Protein AF-A0A2S7RN23-F1 (afdb_monomer)

Organism: Enterococcus mundtii (NCBI:txid53346)

Solvent-accessible surface area (backbone atoms only — not comparable to full-atom values): 15499 Å² total; per-residue (Å²): 137,56,65,59,96,85,38,78,57,61,75,91,49,41,50,77,45,72,76,52,82,88,81,71,50,30,49,50,78,45,74,44,43,34,36,39,35,35,71,84,69,83,50,71,50,77,46,79,44,78,48,76,33,72,66,52,39,23,42,36,36,39,32,56,96,67,38,57,34,28,19,38,32,58,44,77,56,99,87,42,39,25,39,38,64,27,49,39,50,74,88,62,66,42,81,40,46,28,25,62,91,48,36,83,43,70,38,35,35,44,34,36,22,58,78,94,43,79,77,45,78,48,75,35,33,6,50,39,29,21,46,54,53,23,45,51,45,68,76,56,43,67,39,76,53,53,75,66,26,35,40,42,36,40,30,75,64,32,62,58,93,90,48,58,20,47,29,42,32,44,88,82,40,82,44,61,64,26,78,83,46,48,44,31,39,28,33,31,50,99,88,39,69,44,77,62,81,48,77,49,73,46,64,59,87,82,90,78,58,78,65,53,84,62,84,92,64,63,68,46,73,31,51,77,47,40,23,50,74,84,40,72,44,60,74,91,51,47,49,64,42,61,73,63,80,86,77,29,87,58,86,75,93,77,79,64,47,29,38,42,32,36,74,88,68,83,46,76,47,81,47,103

Radius of gyration: 26.28 Å; Cα contacts (8 Å, |Δi|>4): 571; chains: 1; bounding box: 60×36×85 Å

Secondary structure (DSSP, 8-state):
--EETTEEPPGGGEEEEESS----SB-EEEEEEEEEEETTSS-EEEEEEEEEE---EEEEEE-GGG-EEEEEEEEEETTEEEEEEE-BSTT--TTSBS-GGGTTSEEEEEEEEETTEEEEEEEEETTSBHHHHHHTGGGGS-EEE-TT-EEEEEESS-S-SSS-SEEEEETTEEEE--TTTTEEEEEEETTEEEEP--EEEEE------TT---TT--GGGGEEEEEETTEEPPGGGEEEEE-S----SS-S-----EEEEETTSS-EEEE-

Mean predicted aligned error: 7.18 Å

pLDDT: mean 91.37, std 6.19, range [63.62, 98.69]

Structure (mmCIF, N/CA/C/O backbone):
data_AF-A0A2S7RN23-F1
#
_entry.id   AF-A0A2S7RN23-F1
#
loop_
_atom_site.group_PDB
_atom_site.id
_atom_site.type_symbol
_atom_site.label_atom_id
_atom_site.label_alt_id
_atom_site.label_comp_id
_atom_site.label_asym_id
_atom_site.label_entity_id
_atom_site.label_seq_id
_atom_site.pdbx_PDB_ins_code
_atom_site.Cartn_x
_atom_site.Cartn_y
_atom_site.Cartn_z
_atom_site.occupancy
_atom_site.B_iso_or_equiv
_atom_site.auth_seq_id
_atom_site.auth_comp_id
_atom_site.auth_asym_id
_atom_site.auth_atom_id
_atom_site.pdbx_PDB_model_num
ATOM 1 N N . ASN A 1 1 ? -0.650 -7.135 -36.911 1.00 63.62 1 ASN A N 1
ATOM 2 C CA . ASN A 1 1 ? -0.516 -7.703 -38.274 1.00 63.62 1 ASN A CA 1
ATOM 3 C C . ASN A 1 1 ? 0.561 -6.937 -39.015 1.00 63.62 1 ASN A C 1
ATOM 5 O O . ASN A 1 1 ? 0.393 -5.738 -39.176 1.00 63.62 1 ASN A O 1
ATOM 9 N N . VAL A 1 2 ? 1.641 -7.602 -39.431 1.00 70.44 2 VAL A N 1
ATOM 10 C CA . VAL A 1 2 ? 2.719 -6.983 -40.221 1.00 70.44 2 VAL A CA 1
ATOM 11 C C . VAL A 1 2 ? 2.366 -7.070 -41.703 1.00 70.44 2 VAL A C 1
ATOM 13 O O . VAL A 1 2 ? 1.912 -8.117 -42.176 1.00 70.44 2 VAL A O 1
ATOM 16 N N . THR A 1 3 ? 2.548 -5.972 -42.434 1.00 76.12 3 THR A N 1
ATOM 17 C CA . THR A 1 3 ? 2.350 -5.923 -43.885 1.00 76.12 3 THR A CA 1
ATOM 18 C C . THR A 1 3 ? 3.601 -5.402 -44.585 1.00 76.12 3 THR A C 1
ATOM 20 O O . THR A 1 3 ? 4.222 -4.445 -44.135 1.00 76.12 3 THR A O 1
ATOM 23 N N . ILE A 1 4 ? 3.960 -6.020 -45.712 1.00 70.75 4 ILE A N 1
ATOM 24 C CA . ILE A 1 4 ? 5.003 -5.538 -46.627 1.00 70.75 4 ILE A CA 1
ATOM 25 C C . ILE A 1 4 ? 4.352 -5.353 -47.994 1.00 70.75 4 ILE A C 1
ATOM 27 O O . ILE A 1 4 ? 3.728 -6.275 -48.521 1.00 70.75 4 ILE A O 1
ATOM 31 N N . ASN A 1 5 ? 4.451 -4.145 -48.558 1.00 73.81 5 ASN A N 1
ATOM 32 C CA . ASN A 1 5 ? 3.820 -3.778 -49.833 1.00 73.81 5 ASN A CA 1
ATOM 33 C C . ASN A 1 5 ? 2.317 -4.131 -49.891 1.00 73.81 5 ASN A C 1
ATOM 35 O O . ASN A 1 5 ? 1.815 -4.630 -50.897 1.00 73.81 5 ASN A O 1
ATOM 39 N N . GLY A 1 6 ? 1.602 -3.933 -48.778 1.00 75.88 6 GLY A N 1
ATOM 40 C CA . GLY A 1 6 ? 0.168 -4.222 -48.663 1.00 75.88 6 GLY A CA 1
ATOM 41 C C . GLY A 1 6 ? -0.195 -5.706 -48.516 1.00 75.88 6 GLY A C 1
ATOM 42 O O . GLY A 1 6 ? -1.373 -6.022 -48.362 1.00 75.88 6 GLY A O 1
ATOM 43 N N . ARG A 1 7 ? 0.779 -6.627 -48.517 1.00 79.00 7 ARG A N 1
ATOM 44 C CA . ARG A 1 7 ? 0.548 -8.053 -48.246 1.00 79.00 7 ARG A CA 1
ATOM 45 C C . ARG A 1 7 ? 0.835 -8.370 -46.790 1.00 79.00 7 ARG A C 1
ATOM 47 O O . ARG A 1 7 ? 1.878 -7.986 -46.270 1.00 79.00 7 ARG A O 1
ATOM 54 N N . ARG A 1 8 ? -0.086 -9.085 -46.142 1.00 83.25 8 ARG A N 1
ATOM 55 C CA . ARG A 1 8 ? 0.129 -9.625 -44.797 1.00 83.25 8 ARG A CA 1
ATOM 56 C C . ARG A 1 8 ? 1.245 -10.664 -44.853 1.00 83.25 8 ARG A C 1
ATOM 58 O O . ARG A 1 8 ? 1.205 -11.552 -45.700 1.00 83.25 8 ARG A O 1
ATOM 65 N N . ILE A 1 9 ? 2.208 -10.522 -43.957 1.00 83.25 9 ILE A N 1
ATOM 66 C CA . ILE A 1 9 ? 3.323 -11.450 -43.786 1.00 83.25 9 ILE A CA 1
ATOM 67 C C . ILE A 1 9 ? 3.005 -12.357 -42.596 1.00 83.25 9 ILE A C 1
ATOM 69 O O . ILE A 1 9 ? 2.420 -11.901 -41.606 1.00 83.25 9 ILE A O 1
ATOM 73 N N . ASP A 1 10 ? 3.341 -13.639 -42.714 1.00 86.25 10 ASP A N 1
ATOM 74 C CA . ASP A 1 10 ? 3.158 -14.608 -41.636 1.00 86.25 10 ASP A CA 1
ATOM 75 C C . ASP A 1 10 ? 4.211 -14.401 -40.534 1.00 86.25 10 ASP A C 1
ATOM 77 O O . ASP A 1 10 ? 5.358 -14.056 -40.821 1.00 86.25 10 ASP A O 1
ATOM 81 N N . SER A 1 11 ? 3.841 -14.614 -39.268 1.00 85.81 11 SER A N 1
ATOM 82 C CA . SER A 1 11 ? 4.756 -14.436 -38.130 1.00 85.81 11 SER A CA 1
ATOM 83 C C . SER A 1 11 ? 5.965 -15.373 -38.158 1.00 85.81 11 SER A C 1
ATOM 85 O O . SER A 1 11 ? 6.963 -15.077 -37.517 1.00 85.81 11 SER A O 1
ATOM 87 N N . SER A 1 12 ? 5.917 -16.474 -38.914 1.00 89.19 12 SER A N 1
ATOM 88 C CA . SER A 1 12 ? 7.069 -17.359 -39.144 1.00 89.19 12 SER A CA 1
ATOM 89 C C . SER A 1 12 ? 8.123 -16.787 -40.102 1.00 89.19 12 SER A C 1
ATOM 91 O O . SER A 1 12 ? 9.188 -17.383 -40.260 1.00 89.19 12 SER A O 1
ATOM 93 N N . GLN A 1 13 ? 7.849 -15.656 -40.761 1.00 87.19 13 GLN A N 1
ATOM 94 C CA . GLN A 1 13 ? 8.729 -15.060 -41.775 1.00 87.19 13 GLN A CA 1
ATOM 95 C C . GLN A 1 13 ? 9.557 -13.881 -41.252 1.00 87.19 13 GLN A C 1
ATOM 97 O O . GLN A 1 13 ? 10.394 -13.358 -41.988 1.00 87.19 13 GLN A O 1
ATOM 102 N N . TYR A 1 14 ? 9.341 -13.463 -40.006 1.00 89.50 14 TYR A N 1
ATOM 103 C CA . TYR A 1 14 ? 10.090 -12.387 -39.370 1.00 89.50 14 TYR A CA 1
ATOM 104 C C . TYR A 1 14 ? 10.333 -12.675 -37.888 1.00 89.50 14 TYR A C 1
ATOM 106 O O . TYR A 1 14 ? 9.604 -13.442 -37.260 1.00 89.50 14 TYR A O 1
ATOM 114 N N . THR A 1 15 ? 11.327 -12.009 -37.317 1.00 90.75 15 THR A N 1
ATOM 115 C CA . THR A 1 15 ? 11.523 -11.873 -35.875 1.00 90.75 15 THR A CA 1
ATOM 116 C C . THR A 1 15 ? 11.261 -10.435 -35.448 1.00 90.75 15 THR A C 1
ATOM 118 O O . THR A 1 15 ? 11.377 -9.495 -36.238 1.00 90.75 15 THR A O 1
ATOM 121 N N . VAL A 1 16 ? 10.871 -10.265 -34.188 1.00 88.94 16 VAL A N 1
ATOM 122 C CA . VAL A 1 16 ? 10.780 -8.959 -33.537 1.00 88.94 16 VAL A CA 1
ATOM 123 C C . VAL A 1 16 ? 11.673 -9.015 -32.314 1.00 88.94 16 VAL A C 1
ATOM 125 O O . VAL A 1 16 ? 11.518 -9.907 -31.483 1.00 88.94 16 VAL A O 1
ATOM 128 N N . GLU A 1 17 ? 12.600 -8.077 -32.220 1.00 88.56 17 GLU A N 1
ATOM 129 C CA . GLU A 1 17 ? 13.454 -7.891 -31.056 1.00 88.56 17 GLU A CA 1
ATOM 130 C C . GLU A 1 17 ? 13.185 -6.521 -30.440 1.00 88.56 17 GLU A C 1
ATOM 132 O O . GLU A 1 17 ? 12.948 -5.535 -31.148 1.00 88.56 17 GLU A O 1
ATOM 137 N N . SER A 1 18 ? 13.201 -6.456 -29.111 1.00 84.31 18 SER A N 1
ATOM 138 C CA . SER A 1 18 ? 13.183 -5.170 -28.424 1.00 84.31 18 SER A CA 1
ATOM 139 C C . SER A 1 18 ? 14.574 -4.555 -28.495 1.00 84.31 18 SER A C 1
ATOM 141 O O . SER A 1 18 ? 15.562 -5.229 -28.217 1.00 84.31 18 SER A O 1
ATOM 143 N N . LEU A 1 19 ? 14.661 -3.281 -28.872 1.00 83.88 19 LEU A N 1
ATOM 144 C CA . LEU A 1 19 ? 15.931 -2.546 -28.887 1.00 83.88 19 LEU A CA 1
ATOM 145 C C . LEU A 1 19 ? 16.240 -1.897 -27.536 1.00 83.88 19 LEU A C 1
ATOM 147 O O . LEU A 1 19 ? 17.385 -1.527 -27.284 1.00 83.88 19 LEU A O 1
ATOM 151 N N . ILE A 1 20 ? 15.218 -1.737 -26.695 1.00 77.94 20 ILE A N 1
ATOM 152 C CA . ILE A 1 20 ? 15.310 -1.254 -25.317 1.00 77.94 20 ILE A CA 1
ATOM 153 C C . ILE A 1 20 ? 14.413 -2.111 -24.426 1.00 77.94 20 ILE A C 1
ATOM 155 O O . ILE A 1 20 ? 13.363 -2.573 -24.876 1.00 77.94 20 ILE A O 1
ATOM 159 N N . ASP A 1 21 ? 14.806 -2.323 -23.176 1.00 76.38 21 ASP A N 1
ATOM 160 C CA . ASP A 1 21 ? 13.973 -3.052 -22.221 1.00 76.38 21 ASP A CA 1
ATOM 161 C C . ASP A 1 21 ? 12.713 -2.256 -21.857 1.00 76.38 21 ASP A C 1
ATOM 163 O O . ASP A 1 21 ? 12.662 -1.025 -21.961 1.00 76.38 21 ASP A O 1
ATOM 167 N N . PHE A 1 22 ? 11.676 -2.976 -21.430 1.00 82.38 22 PHE A N 1
ATOM 168 C CA . PHE A 1 22 ? 10.460 -2.370 -20.902 1.00 82.38 22 PHE A CA 1
ATOM 169 C C . PHE A 1 22 ? 10.763 -1.723 -19.550 1.00 82.38 22 PHE A C 1
ATOM 171 O O . PHE A 1 22 ? 11.174 -2.403 -18.612 1.00 82.38 22 PHE A O 1
ATOM 178 N N . ASP A 1 23 ? 10.516 -0.419 -19.432 1.00 88.19 23 ASP A N 1
ATOM 179 C CA . ASP A 1 23 ? 10.569 0.280 -18.152 1.00 88.19 23 ASP A CA 1
ATOM 180 C C . ASP A 1 23 ? 9.176 0.299 -17.516 1.00 88.19 23 ASP A C 1
ATOM 182 O O . ASP A 1 23 ? 8.285 1.073 -17.889 1.00 88.19 23 ASP A O 1
ATOM 186 N N . THR A 1 24 ? 9.004 -0.572 -16.529 1.00 91.88 24 THR A N 1
ATOM 187 C CA . THR A 1 24 ? 7.793 -0.691 -15.712 1.00 91.88 24 THR A CA 1
ATOM 188 C C . THR A 1 24 ? 7.974 -0.109 -14.309 1.00 91.88 24 THR A C 1
ATOM 190 O O . THR A 1 24 ? 7.124 -0.302 -13.444 1.00 91.88 24 THR A O 1
ATOM 193 N N . SER A 1 25 ? 9.054 0.647 -14.066 1.00 93.50 25 SER A N 1
ATOM 194 C CA . SER A 1 25 ? 9.373 1.202 -12.741 1.00 93.50 25 SER A CA 1
ATOM 195 C C . SER A 1 25 ? 8.414 2.300 -12.276 1.00 93.50 25 SER A C 1
ATOM 197 O O . SER A 1 25 ? 8.376 2.629 -11.089 1.00 93.50 25 SER A O 1
ATOM 199 N N . THR A 1 26 ? 7.659 2.892 -13.203 1.00 95.62 26 THR A N 1
ATOM 200 C CA . THR A 1 26 ? 6.692 3.959 -12.939 1.00 95.62 26 THR A CA 1
ATOM 201 C C . THR A 1 26 ? 5.435 3.776 -13.787 1.00 95.62 26 THR A C 1
ATOM 203 O O . THR A 1 26 ? 5.501 3.243 -14.891 1.00 95.62 26 THR A O 1
ATOM 206 N N . ILE A 1 27 ? 4.279 4.233 -13.313 1.00 94.38 27 ILE A N 1
ATOM 207 C CA . ILE A 1 27 ? 3.043 4.245 -14.103 1.00 94.38 27 ILE A CA 1
ATOM 208 C C . ILE A 1 27 ? 3.104 5.265 -15.247 1.00 94.38 27 ILE A C 1
ATOM 210 O O . ILE A 1 27 ? 3.978 6.137 -15.270 1.00 94.38 27 ILE A O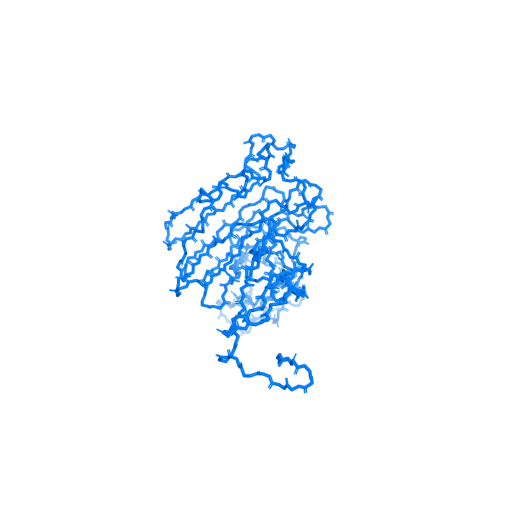 1
ATOM 214 N N . GLY A 1 28 ? 2.180 5.155 -16.198 1.00 93.12 28 GLY A N 1
ATOM 215 C CA . GLY A 1 28 ? 2.023 6.058 -17.333 1.00 93.12 28 GLY A CA 1
ATOM 216 C C . GLY A 1 28 ? 2.364 5.430 -18.682 1.00 93.12 28 GLY A C 1
ATOM 217 O O . GLY A 1 28 ? 2.766 4.271 -18.78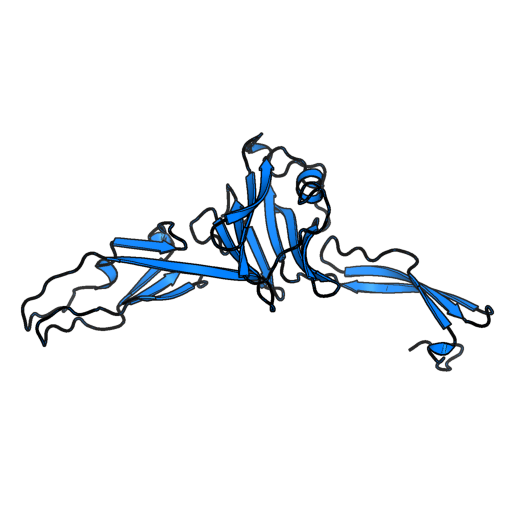8 1.00 93.12 28 GLY A O 1
ATOM 218 N N . THR A 1 29 ? 2.172 6.229 -19.723 1.00 93.25 29 THR A N 1
ATOM 219 C CA . THR A 1 29 ? 2.351 5.835 -21.120 1.00 93.25 29 THR A CA 1
ATOM 220 C C . THR A 1 29 ? 3.786 6.079 -21.584 1.00 93.25 29 THR A C 1
ATOM 222 O O . THR A 1 29 ? 4.340 7.158 -21.361 1.00 93.25 29 THR A O 1
ATOM 225 N N . ARG A 1 30 ? 4.393 5.090 -22.247 1.00 90.75 30 ARG A N 1
ATOM 226 C CA . ARG A 1 30 ? 5.765 5.137 -22.776 1.00 90.75 30 ARG A CA 1
ATOM 227 C C . ARG A 1 30 ? 5.834 4.542 -24.174 1.00 90.75 30 ARG A C 1
ATOM 229 O O . ARG A 1 30 ? 5.009 3.719 -24.545 1.00 90.75 30 ARG A O 1
ATOM 236 N N . ASN A 1 31 ? 6.878 4.899 -24.915 1.00 88.88 31 ASN A N 1
ATOM 237 C CA . ASN A 1 31 ? 7.204 4.260 -26.186 1.00 88.88 31 ASN A CA 1
ATOM 238 C C . ASN A 1 31 ? 8.330 3.243 -25.988 1.00 88.88 31 ASN A C 1
ATOM 240 O O . ASN A 1 31 ? 9.326 3.534 -25.325 1.00 88.88 31 ASN A O 1
ATOM 244 N N . MET A 1 32 ? 8.190 2.065 -26.589 1.00 87.38 32 MET A N 1
ATOM 245 C CA . MET A 1 32 ? 9.272 1.101 -26.774 1.00 87.38 32 MET A CA 1
ATOM 246 C C . MET A 1 32 ? 9.736 1.133 -28.226 1.00 87.38 32 MET A C 1
ATOM 248 O O . MET A 1 32 ? 8.926 1.350 -29.130 1.00 87.38 32 MET A O 1
ATOM 252 N N . ARG A 1 33 ? 11.018 0.859 -28.462 1.00 89.69 33 ARG A N 1
ATOM 253 C CA . ARG A 1 33 ? 11.546 0.699 -29.816 1.00 89.69 33 ARG A CA 1
ATOM 254 C C . ARG A 1 33 ? 11.754 -0.776 -30.120 1.00 89.69 33 ARG A C 1
ATOM 256 O O . ARG A 1 33 ? 12.500 -1.457 -29.422 1.00 89.69 33 ARG A O 1
ATOM 263 N N . LEU A 1 34 ? 11.108 -1.244 -31.178 1.00 89.62 34 LEU A N 1
ATOM 264 C CA . LEU A 1 34 ? 11.202 -2.612 -31.671 1.00 89.62 34 LEU A CA 1
ATOM 265 C C . LEU A 1 34 ? 11.926 -2.617 -33.010 1.00 89.62 34 LEU A C 1
ATOM 267 O O . LEU A 1 34 ? 11.715 -1.722 -33.831 1.00 89.62 34 LEU A O 1
ATOM 271 N N . ARG A 1 35 ? 12.722 -3.653 -33.261 1.00 90.88 35 ARG A N 1
ATOM 272 C CA . ARG A 1 35 ? 13.230 -3.960 -34.594 1.00 90.88 35 ARG A CA 1
ATOM 273 C C . ARG A 1 35 ? 12.565 -5.221 -35.107 1.00 90.88 35 ARG A C 1
ATOM 275 O O . ARG A 1 35 ? 12.595 -6.270 -34.473 1.00 90.88 35 ARG A O 1
ATOM 282 N N . LEU A 1 36 ? 11.966 -5.101 -36.280 1.00 90.25 36 LEU A N 1
ATOM 283 C CA . LEU A 1 36 ? 11.478 -6.223 -37.055 1.00 90.25 36 LEU A CA 1
ATOM 284 C C . LEU A 1 36 ? 12.552 -6.612 -38.064 1.00 90.25 36 LEU A C 1
ATOM 286 O O . LEU A 1 36 ? 13.006 -5.757 -38.822 1.00 90.25 36 LEU A O 1
ATOM 290 N N . ASN A 1 37 ? 12.922 -7.887 -38.098 1.00 90.38 37 ASN A N 1
ATOM 291 C CA . ASN A 1 37 ? 13.872 -8.436 -39.059 1.00 90.38 37 ASN A CA 1
ATOM 292 C C . ASN A 1 37 ? 13.186 -9.548 -39.852 1.00 90.38 37 ASN A C 1
ATOM 294 O O . ASN A 1 37 ? 12.611 -10.461 -39.267 1.00 90.38 37 ASN A O 1
ATOM 298 N N . MET A 1 38 ? 13.238 -9.497 -41.180 1.00 90.00 38 MET A N 1
ATOM 299 C CA . MET A 1 38 ? 12.788 -10.622 -41.997 1.00 90.00 38 MET A CA 1
ATOM 300 C C . MET A 1 38 ? 13.770 -11.787 -41.865 1.00 90.00 38 MET A C 1
ATOM 302 O O . MET A 1 38 ? 14.985 -11.591 -41.877 1.00 90.00 38 MET A O 1
ATOM 306 N N . ASN A 1 39 ? 13.249 -13.011 -41.785 1.00 90.25 39 ASN A N 1
ATOM 307 C CA . ASN A 1 39 ? 14.064 -14.215 -41.590 1.00 90.25 39 ASN A CA 1
ATOM 308 C C . ASN A 1 39 ? 14.963 -14.528 -42.796 1.00 90.25 39 ASN A C 1
ATOM 310 O O . ASN A 1 39 ? 15.962 -15.227 -42.657 1.00 90.25 39 ASN A O 1
ATOM 314 N N . ASP A 1 40 ? 14.619 -14.003 -43.973 1.00 89.44 40 ASP A N 1
ATOM 315 C CA . ASP A 1 40 ? 15.444 -14.068 -45.183 1.00 89.44 40 ASP A CA 1
ATOM 316 C C . ASP A 1 40 ? 16.601 -13.046 -45.194 1.00 89.44 40 ASP A C 1
ATOM 318 O O . ASP A 1 40 ? 17.439 -13.080 -46.095 1.00 89.44 40 ASP A O 1
ATOM 322 N N . GLY A 1 41 ? 16.663 -12.149 -44.202 1.00 86.00 41 GLY A N 1
ATOM 323 C CA . GLY A 1 41 ? 17.685 -11.112 -44.064 1.00 86.00 41 GLY A CA 1
ATOM 324 C C . GLY A 1 41 ? 17.556 -9.942 -45.044 1.00 86.00 41 GLY A C 1
ATOM 325 O O . GLY A 1 41 ? 18.436 -9.085 -45.077 1.00 86.00 41 GLY A O 1
ATOM 326 N N . LEU A 1 42 ? 16.490 -9.879 -45.850 1.00 85.56 42 LEU A N 1
ATOM 327 C CA . LEU A 1 42 ? 16.363 -8.897 -46.933 1.00 85.56 42 LEU A CA 1
ATOM 328 C C . LEU A 1 42 ? 15.828 -7.538 -46.475 1.00 85.56 42 LEU A C 1
ATOM 330 O O . LEU A 1 42 ? 15.990 -6.546 -47.187 1.00 85.56 42 LEU A O 1
ATOM 334 N N . ALA A 1 43 ? 15.176 -7.480 -45.315 1.00 84.38 43 ALA A N 1
ATOM 335 C CA . ALA A 1 43 ? 14.604 -6.250 -44.791 1.00 84.38 43 ALA A CA 1
ATOM 336 C C . ALA A 1 43 ? 14.607 -6.225 -43.262 1.00 84.38 43 ALA A C 1
ATOM 338 O O . ALA A 1 43 ? 14.312 -7.226 -42.605 1.00 84.38 43 ALA A O 1
ATOM 339 N N . SER A 1 44 ? 14.864 -5.041 -42.716 1.00 87.88 44 SER A N 1
ATOM 340 C CA . SER A 1 44 ? 14.627 -4.715 -41.318 1.00 87.88 44 SER A CA 1
ATOM 341 C C . SER A 1 44 ? 13.932 -3.364 -41.209 1.00 87.88 44 SER A C 1
ATOM 343 O O . SER A 1 44 ? 14.064 -2.507 -42.087 1.00 87.88 44 SER A O 1
ATOM 345 N N . ASN A 1 45 ? 13.147 -3.184 -40.152 1.00 88.00 45 ASN A N 1
ATOM 346 C CA . ASN A 1 45 ? 12.507 -1.911 -39.860 1.00 88.00 45 ASN A CA 1
ATOM 347 C C . ASN A 1 45 ? 12.443 -1.677 -38.353 1.00 88.00 45 ASN A C 1
ATOM 349 O O . ASN A 1 45 ? 12.139 -2.597 -37.595 1.00 88.00 45 ASN A O 1
ATOM 353 N N . GLU A 1 46 ? 12.689 -0.441 -37.933 1.00 90.75 46 GLU A N 1
ATOM 354 C CA . GLU A 1 46 ? 12.500 -0.015 -36.551 1.00 90.75 46 GLU A CA 1
ATOM 355 C C . GLU A 1 46 ? 11.155 0.690 -36.417 1.00 90.75 46 GLU A C 1
ATOM 357 O O . GLU A 1 46 ? 10.755 1.477 -37.275 1.00 90.75 46 GLU A O 1
ATOM 362 N N . MET A 1 47 ? 10.441 0.397 -35.340 1.00 87.62 47 MET A N 1
ATOM 363 C CA . MET A 1 47 ? 9.161 1.023 -35.043 1.00 87.62 47 MET A CA 1
ATOM 364 C C . MET A 1 47 ? 9.075 1.373 -33.566 1.00 87.62 47 MET A C 1
ATOM 366 O O . MET A 1 47 ? 9.615 0.663 -32.718 1.00 87.62 47 MET A O 1
ATOM 370 N N . GLU A 1 48 ? 8.378 2.465 -33.273 1.00 88.69 48 GLU A N 1
ATOM 371 C CA . GLU A 1 48 ? 8.023 2.832 -31.908 1.00 88.69 48 GLU A CA 1
ATOM 372 C C . GLU A 1 48 ? 6.586 2.401 -31.629 1.00 88.69 48 GLU A C 1
ATOM 374 O O . GLU A 1 48 ? 5.677 2.667 -32.418 1.00 88.69 48 GLU A O 1
ATOM 379 N N . VAL A 1 49 ? 6.403 1.686 -30.522 1.00 88.38 49 VAL A N 1
ATOM 380 C CA . VAL A 1 49 ? 5.105 1.192 -30.065 1.00 88.38 49 VAL A CA 1
ATOM 381 C C . VAL A 1 49 ? 4.845 1.739 -28.674 1.00 88.38 49 VAL A C 1
ATOM 383 O O . VAL A 1 49 ? 5.698 1.651 -27.795 1.00 88.38 49 VAL A O 1
ATOM 386 N N . GLU A 1 50 ? 3.660 2.297 -28.481 1.00 91.56 50 GLU A N 1
ATOM 387 C CA . GLU A 1 50 ? 3.224 2.806 -27.189 1.00 91.56 50 GLU A CA 1
ATOM 388 C C . GLU A 1 50 ? 2.759 1.658 -26.276 1.00 91.56 50 GLU A C 1
ATOM 390 O O . GLU A 1 50 ? 2.070 0.736 -26.720 1.00 91.56 50 GLU A O 1
ATOM 395 N N . TYR A 1 51 ? 3.119 1.717 -24.996 1.00 91.56 51 TYR A N 1
ATOM 396 C CA . TYR A 1 51 ? 2.609 0.846 -23.942 1.00 91.56 51 TYR A CA 1
ATOM 397 C C . TYR A 1 51 ? 2.281 1.652 -22.683 1.00 91.56 51 TYR A C 1
ATOM 399 O O . TYR A 1 51 ? 2.939 2.644 -22.368 1.00 91.56 51 TYR A O 1
ATOM 407 N N . GLY A 1 52 ? 1.247 1.220 -21.963 1.00 92.44 52 GLY A N 1
ATOM 408 C CA . GLY A 1 52 ? 0.847 1.795 -20.681 1.00 92.44 52 GLY A CA 1
ATOM 409 C C . GLY A 1 52 ? 1.311 0.928 -19.517 1.00 92.44 52 GLY A C 1
ATOM 410 O O . GLY A 1 52 ? 1.225 -0.298 -19.583 1.00 92.44 52 GLY A O 1
ATOM 411 N N . VAL A 1 53 ? 1.778 1.571 -18.451 1.00 93.75 53 VAL A N 1
ATOM 412 C CA . VAL A 1 53 ? 2.046 0.935 -17.159 1.00 93.75 53 VAL A CA 1
ATOM 413 C C . VAL A 1 53 ? 1.024 1.459 -16.161 1.00 93.75 53 VAL A C 1
ATOM 415 O O . VAL A 1 53 ? 0.958 2.658 -15.903 1.00 93.75 53 VAL A O 1
ATOM 418 N N . ASN A 1 54 ? 0.230 0.549 -15.618 1.00 92.56 54 ASN A N 1
ATOM 419 C CA . ASN A 1 54 ? -0.875 0.836 -14.711 1.00 92.56 54 ASN A CA 1
ATOM 420 C C . ASN A 1 54 ? -0.553 0.322 -13.309 1.00 92.56 54 ASN A C 1
ATOM 422 O O . ASN A 1 54 ? 0.390 -0.457 -13.131 1.00 92.56 54 ASN A O 1
ATOM 426 N N . TRP A 1 55 ? -1.334 0.739 -12.315 1.00 93.62 55 TRP A N 1
ATOM 427 C CA . TRP A 1 55 ? -1.211 0.141 -10.989 1.00 93.62 55 TRP A CA 1
ATOM 428 C C . TRP A 1 55 ? -1.718 -1.302 -11.021 1.00 93.62 55 TRP A C 1
ATOM 430 O O . TRP A 1 55 ? -2.759 -1.597 -11.604 1.00 93.62 55 TRP A O 1
ATOM 440 N N . GLY A 1 56 ? -0.950 -2.204 -10.411 1.00 91.88 56 GLY A N 1
ATOM 441 C CA . GLY A 1 56 ? -1.342 -3.596 -10.209 1.00 91.88 56 GLY A CA 1
ATOM 442 C C . GLY A 1 56 ? -1.893 -3.795 -8.801 1.00 91.88 56 GLY A C 1
ATOM 443 O O . GLY A 1 56 ? -2.710 -3.014 -8.334 1.00 91.88 56 GLY A O 1
ATOM 444 N N . GLN A 1 57 ? -1.413 -4.834 -8.121 1.00 95.38 57 GLN A N 1
ATOM 445 C CA . GLN A 1 57 ? -1.630 -5.067 -6.693 1.00 95.38 57 GLN A CA 1
ATOM 446 C C . GLN A 1 57 ? -0.503 -4.384 -5.913 1.00 95.38 57 GLN A C 1
ATOM 448 O O . GLN A 1 57 ? 0.512 -5.014 -5.614 1.00 95.38 57 GLN A O 1
ATOM 453 N N . THR A 1 58 ? -0.622 -3.079 -5.665 1.00 97.44 58 THR A N 1
ATOM 454 C CA . THR A 1 58 ? 0.517 -2.259 -5.225 1.00 97.44 58 THR A CA 1
ATOM 455 C C . THR A 1 58 ? 0.167 -1.429 -4.004 1.00 97.44 58 THR A C 1
ATOM 457 O O . THR A 1 58 ? -0.742 -0.610 -4.070 1.00 97.44 58 THR A O 1
ATOM 460 N N . PHE A 1 59 ? 0.933 -1.541 -2.916 1.00 97.50 59 PHE A N 1
ATOM 461 C CA . PHE A 1 59 ? 0.877 -0.525 -1.862 1.00 97.50 59 PHE A CA 1
ATOM 462 C C . PHE A 1 59 ? 1.953 0.545 -2.087 1.00 97.50 59 PHE A C 1
ATOM 464 O O . PHE A 1 59 ? 3.090 0.256 -2.462 1.00 97.50 59 PHE A O 1
ATOM 471 N N . VAL A 1 60 ? 1.575 1.805 -1.902 1.00 97.06 60 VAL A N 1
ATOM 472 C CA . VAL A 1 60 ? 2.369 2.996 -2.196 1.00 97.06 60 VAL A CA 1
ATOM 473 C C . VAL A 1 60 ? 2.592 3.783 -0.917 1.00 97.06 60 VAL A C 1
ATOM 475 O O . VAL A 1 60 ? 1.650 4.107 -0.194 1.00 97.06 60 VAL A O 1
ATOM 478 N N . LEU A 1 61 ? 3.851 4.143 -0.686 1.00 97.75 61 LEU A N 1
ATOM 479 C CA . LEU A 1 61 ? 4.276 4.990 0.417 1.00 97.75 61 LEU A CA 1
ATOM 480 C C . LEU A 1 61 ? 4.630 6.383 -0.095 1.00 97.75 61 LEU A C 1
ATOM 482 O O . LEU A 1 61 ? 5.319 6.537 -1.112 1.00 97.75 61 LEU A O 1
ATOM 486 N N . ARG A 1 62 ? 4.158 7.413 0.612 1.00 96.62 62 ARG A N 1
ATOM 487 C CA . ARG A 1 62 ? 4.405 8.819 0.272 1.00 96.62 62 ARG A CA 1
ATOM 488 C C . ARG A 1 62 ? 5.236 9.517 1.337 1.00 96.62 62 ARG A C 1
ATOM 490 O O . ARG A 1 62 ? 5.007 9.361 2.524 1.00 96.62 62 ARG A O 1
ATOM 497 N N . GLY A 1 63 ? 6.177 10.336 0.894 1.00 95.62 63 GLY A N 1
ATOM 498 C CA . GLY A 1 63 ? 7.073 11.098 1.749 1.00 95.62 63 GLY A CA 1
ATOM 499 C C . GLY A 1 63 ? 6.705 12.570 1.851 1.00 95.62 63 GLY A C 1
ATOM 500 O O . GLY A 1 63 ? 5.539 12.975 1.786 1.00 95.62 63 GLY A O 1
ATOM 501 N N . LEU A 1 64 ? 7.740 13.392 2.001 1.00 93.69 64 LEU A N 1
ATOM 502 C CA . LEU A 1 64 ? 7.620 14.841 2.020 1.00 93.69 64 LEU A CA 1
ATOM 503 C C . LEU A 1 64 ? 6.942 15.357 0.743 1.00 93.69 64 LEU A C 1
ATOM 505 O O . LEU A 1 64 ? 7.239 14.903 -0.362 1.00 93.69 64 LEU A O 1
ATOM 509 N N . ASN A 1 65 ? 6.047 16.335 0.905 1.00 91.06 65 ASN A N 1
ATOM 510 C CA . ASN A 1 65 ? 5.235 16.905 -0.177 1.00 91.06 65 ASN A CA 1
ATOM 511 C C . ASN A 1 65 ? 4.424 15.853 -0.950 1.00 91.06 65 ASN A C 1
ATOM 513 O O . ASN A 1 65 ? 4.114 16.055 -2.119 1.00 91.06 65 ASN A O 1
ATOM 517 N N . GLU A 1 66 ? 4.113 14.727 -0.301 1.00 91.81 66 GLU A N 1
ATOM 518 C CA . GLU A 1 66 ? 3.310 13.636 -0.862 1.00 91.81 66 GLU A CA 1
ATOM 519 C C . GLU A 1 66 ? 3.947 12.957 -2.087 1.00 91.81 66 GLU A C 1
ATOM 521 O O . GLU A 1 66 ? 3.278 12.225 -2.817 1.00 91.81 66 GLU A O 1
ATOM 526 N N . ALA A 1 67 ? 5.256 13.148 -2.292 1.00 94.75 67 ALA A N 1
ATOM 527 C CA . ALA A 1 67 ? 6.011 12.442 -3.318 1.00 94.75 67 ALA A CA 1
ATOM 528 C C . ALA A 1 67 ? 5.979 10.932 -3.053 1.00 94.75 67 ALA A C 1
ATOM 530 O O . ALA A 1 67 ? 6.117 10.505 -1.909 1.00 94.75 67 ALA A O 1
ATOM 531 N N . THR A 1 68 ? 5.834 10.113 -4.097 1.00 96.31 68 THR A N 1
ATOM 532 C CA . THR A 1 68 ? 5.962 8.655 -3.945 1.00 96.31 68 THR A CA 1
ATOM 533 C C . THR A 1 68 ? 7.406 8.310 -3.606 1.00 96.31 68 THR A C 1
ATOM 535 O O . THR A 1 68 ? 8.311 8.646 -4.367 1.00 96.31 68 THR A O 1
ATOM 538 N N . VAL A 1 69 ? 7.613 7.658 -2.464 1.00 97.75 69 VAL A N 1
ATOM 539 C CA . VAL A 1 69 ? 8.942 7.276 -1.958 1.00 97.75 69 VAL A CA 1
ATOM 540 C C . VAL A 1 69 ? 9.202 5.776 -2.035 1.00 97.75 69 VAL A C 1
ATOM 542 O O . VAL A 1 69 ? 10.327 5.341 -1.822 1.00 97.75 69 VAL A O 1
ATOM 545 N N . GLY A 1 70 ? 8.177 5.004 -2.384 1.00 97.81 70 GLY A N 1
ATOM 546 C CA . GLY A 1 70 ? 8.273 3.595 -2.726 1.00 97.81 70 GLY A CA 1
ATOM 547 C C . GLY A 1 70 ? 6.912 3.062 -3.154 1.00 97.81 70 GLY A C 1
ATOM 548 O O . GLY A 1 70 ? 5.892 3.394 -2.549 1.00 97.81 70 GLY A O 1
ATOM 549 N N . ALA A 1 71 ? 6.898 2.255 -4.206 1.00 98.00 71 ALA A N 1
ATOM 550 C CA . ALA A 1 71 ? 5.748 1.470 -4.626 1.00 98.00 71 ALA A CA 1
ATOM 551 C C . ALA A 1 71 ? 6.124 -0.009 -4.568 1.00 98.00 71 ALA A C 1
ATOM 553 O O . ALA A 1 71 ? 7.160 -0.397 -5.100 1.00 98.00 71 ALA A O 1
ATOM 554 N N . PHE A 1 72 ? 5.301 -0.819 -3.910 1.00 98.44 72 PHE A N 1
ATOM 555 C CA . PHE A 1 72 ? 5.584 -2.222 -3.632 1.00 98.44 72 PHE A CA 1
ATOM 556 C C . PHE A 1 72 ? 4.490 -3.081 -4.258 1.00 98.44 72 PHE A C 1
ATOM 558 O O . PHE A 1 72 ? 3.381 -3.179 -3.732 1.00 98.44 72 PHE A O 1
ATOM 565 N N . SER A 1 73 ? 4.793 -3.643 -5.425 1.00 97.62 73 SER A N 1
ATOM 566 C CA . SER A 1 73 ? 3.846 -4.402 -6.245 1.00 97.62 73 SER A CA 1
ATOM 567 C C . SER A 1 73 ? 3.976 -5.895 -5.989 1.00 97.62 73 SER A C 1
ATOM 569 O O . SER A 1 73 ? 5.074 -6.438 -6.096 1.00 97.62 73 SER A O 1
ATOM 571 N N . LEU A 1 74 ? 2.860 -6.565 -5.710 1.00 97.94 74 LEU A N 1
ATOM 572 C CA . LEU A 1 74 ? 2.774 -8.018 -5.687 1.00 97.94 74 LEU A CA 1
ATOM 573 C C . LEU A 1 74 ? 2.652 -8.538 -7.122 1.00 97.94 74 LEU A C 1
ATOM 575 O O . LEU A 1 74 ? 1.656 -8.285 -7.800 1.00 97.94 74 LEU A O 1
ATOM 579 N N . LEU A 1 75 ? 3.667 -9.268 -7.575 1.00 95.31 75 LEU A N 1
ATOM 580 C CA . LEU A 1 75 ? 3.720 -9.880 -8.898 1.00 95.31 75 LEU A CA 1
ATOM 581 C C . LEU A 1 75 ? 3.825 -11.399 -8.772 1.00 95.31 75 LEU A C 1
ATOM 583 O O . LEU A 1 75 ? 4.327 -11.922 -7.778 1.00 95.31 75 LEU A O 1
ATOM 587 N N . LYS A 1 76 ? 3.337 -12.104 -9.796 1.00 93.75 76 LYS A N 1
ATOM 588 C CA . LYS A 1 76 ? 3.487 -13.553 -9.930 1.00 93.75 76 LYS A CA 1
ATOM 589 C C . LYS A 1 76 ? 4.405 -13.856 -11.106 1.00 93.75 76 LYS A C 1
ATOM 591 O O . LYS A 1 76 ? 3.999 -13.698 -12.255 1.00 93.75 76 LYS A O 1
ATOM 596 N N . GLU A 1 77 ? 5.609 -14.324 -10.811 1.00 86.38 77 GLU A N 1
ATOM 597 C CA . GLU A 1 77 ? 6.651 -14.640 -11.789 1.00 86.38 77 GLU A CA 1
ATOM 598 C C . GLU A 1 77 ? 7.028 -16.117 -11.640 1.00 86.38 77 GLU A C 1
ATOM 600 O O . GLU A 1 77 ? 7.237 -16.601 -10.531 1.00 86.38 77 GLU A O 1
ATOM 605 N N . ASP A 1 78 ? 7.008 -16.876 -12.739 1.00 88.88 78 ASP A N 1
ATOM 606 C CA . ASP A 1 78 ? 7.303 -18.321 -12.753 1.00 88.88 78 ASP A CA 1
ATOM 607 C C . ASP A 1 78 ? 6.530 -19.155 -11.706 1.00 88.88 78 ASP A C 1
ATOM 609 O O . ASP A 1 78 ? 6.978 -20.192 -11.221 1.00 88.88 78 ASP A O 1
ATOM 613 N N . GLY A 1 79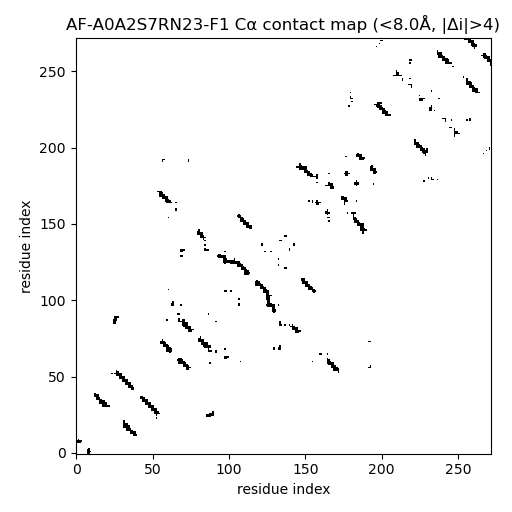 ? 5.315 -18.708 -11.371 1.00 88.56 79 GLY A N 1
ATOM 614 C CA . GLY A 1 79 ? 4.442 -19.355 -10.390 1.00 88.56 79 GLY A CA 1
ATOM 615 C C . GLY A 1 79 ? 4.684 -18.942 -8.936 1.00 88.56 79 GLY A C 1
ATOM 616 O O . GLY A 1 79 ? 3.878 -19.321 -8.086 1.00 88.56 79 GLY A O 1
ATOM 617 N N . GLN A 1 80 ? 5.708 -18.136 -8.655 1.00 93.62 80 GLN A N 1
ATOM 618 C CA . GLN A 1 80 ? 6.040 -17.616 -7.332 1.00 93.62 80 GLN A CA 1
ATOM 619 C C . GLN A 1 80 ? 5.536 -16.178 -7.164 1.00 93.62 80 GLN A C 1
ATOM 621 O O . GLN A 1 80 ? 5.628 -15.365 -8.081 1.00 93.62 80 GLN A O 1
ATOM 626 N N . LEU A 1 81 ? 4.977 -15.867 -5.992 1.00 96.94 81 LEU A N 1
ATOM 627 C CA . LEU A 1 81 ? 4.590 -14.504 -5.634 1.00 96.94 81 LEU A CA 1
ATOM 628 C C . LEU A 1 81 ? 5.791 -13.761 -5.041 1.00 96.94 81 LEU A C 1
ATOM 630 O O . LEU A 1 81 ? 6.522 -14.311 -4.214 1.00 96.94 81 LEU A O 1
ATOM 634 N N . ALA A 1 82 ? 5.980 -12.507 -5.441 1.00 97.06 82 ALA A N 1
ATOM 635 C CA . ALA A 1 82 ? 7.027 -11.649 -4.905 1.00 97.06 82 ALA A CA 1
ATOM 636 C C . ALA A 1 82 ? 6.590 -10.180 -4.844 1.00 97.06 82 ALA A C 1
ATOM 638 O O . ALA A 1 82 ? 5.801 -9.713 -5.666 1.00 97.06 82 ALA A O 1
ATOM 639 N N . LEU A 1 83 ? 7.124 -9.444 -3.869 1.00 98.06 83 LEU A N 1
ATOM 640 C CA . LEU A 1 83 ? 6.999 -7.993 -3.779 1.00 98.06 83 LEU A CA 1
ATOM 641 C C . LEU A 1 83 ? 8.168 -7.321 -4.498 1.00 98.06 83 LEU A C 1
ATOM 643 O O . LEU A 1 83 ? 9.331 -7.566 -4.174 1.00 98.06 83 LEU A O 1
ATOM 647 N N . HIS A 1 84 ? 7.852 -6.432 -5.432 1.00 97.62 84 HIS A N 1
ATOM 648 C CA . HIS A 1 84 ? 8.821 -5.640 -6.183 1.00 97.62 84 HIS A CA 1
ATOM 649 C C . HIS A 1 84 ? 8.733 -4.180 -5.755 1.00 97.62 84 HIS A C 1
ATOM 651 O O . HIS A 1 84 ? 7.669 -3.569 -5.860 1.00 97.62 84 HIS A O 1
ATOM 657 N N . ALA A 1 85 ? 9.854 -3.618 -5.303 1.00 98.31 85 ALA A N 1
ATOM 658 C CA . ALA A 1 85 ? 9.963 -2.196 -5.011 1.00 98.31 85 ALA A CA 1
ATOM 659 C C . ALA A 1 85 ? 10.292 -1.407 -6.285 1.00 98.31 85 ALA A C 1
ATOM 661 O O . ALA A 1 85 ? 11.179 -1.780 -7.054 1.00 98.31 85 ALA A O 1
ATOM 662 N N . SER A 1 86 ? 9.600 -0.295 -6.503 1.00 97.56 86 SER A N 1
ATOM 663 C CA . 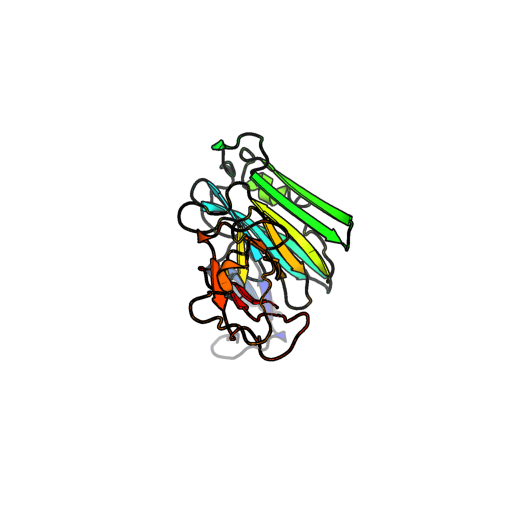SER A 1 86 ? 9.829 0.604 -7.631 1.00 97.56 86 SER A CA 1
ATOM 664 C C . SER A 1 86 ? 9.552 2.062 -7.259 1.00 97.56 86 SER A C 1
ATOM 666 O O . SER A 1 86 ? 9.109 2.383 -6.153 1.00 97.56 86 SER A O 1
ATOM 668 N N . GLN A 1 87 ? 9.836 2.973 -8.194 1.00 97.19 87 GLN A N 1
ATOM 669 C CA . GLN A 1 87 ? 9.571 4.400 -8.019 1.00 97.19 87 GLN A CA 1
ATOM 670 C C . GLN A 1 87 ? 8.069 4.713 -8.033 1.00 97.19 87 GLN A C 1
ATOM 672 O O . GLN A 1 87 ? 7.639 5.670 -7.390 1.00 97.19 87 GLN A O 1
ATOM 677 N N . GLY A 1 88 ? 7.269 3.949 -8.778 1.00 95.50 88 GLY A N 1
ATOM 678 C CA . GLY A 1 88 ? 5.821 4.108 -8.867 1.00 95.50 88 GLY A CA 1
ATOM 679 C C . GLY A 1 88 ? 5.380 5.302 -9.716 1.00 95.50 88 GLY A C 1
ATOM 680 O O . GLY A 1 88 ? 4.663 5.119 -10.691 1.00 95.50 88 GLY A O 1
ATOM 681 N N . VAL A 1 89 ? 5.837 6.520 -9.417 1.00 94.88 89 VAL A N 1
ATOM 682 C CA . VAL A 1 89 ? 5.439 7.748 -10.132 1.00 94.88 89 VAL A CA 1
ATOM 683 C C . VAL A 1 89 ? 6.645 8.459 -10.742 1.00 94.88 89 VAL A C 1
ATOM 685 O O . VAL A 1 89 ? 7.616 8.787 -10.056 1.00 94.88 89 VAL A O 1
ATOM 688 N N . SER A 1 90 ? 6.579 8.733 -12.047 1.00 93.81 90 SER A N 1
ATOM 689 C CA . SER A 1 90 ? 7.629 9.450 -12.778 1.00 93.81 90 SER A CA 1
ATOM 690 C C . SER A 1 90 ? 7.799 10.890 -12.285 1.00 93.81 90 SER A C 1
ATOM 692 O O . SER A 1 90 ? 6.835 11.530 -11.876 1.00 93.81 90 SER A O 1
ATOM 694 N N . GLY A 1 91 ? 9.012 11.436 -12.386 1.00 91.12 91 GLY A N 1
ATOM 695 C CA . GLY A 1 91 ? 9.302 12.830 -12.023 1.00 91.12 91 GLY A CA 1
ATOM 696 C C . GLY A 1 91 ? 9.683 13.047 -10.555 1.00 91.12 91 GLY A C 1
ATOM 697 O O . GLY A 1 91 ? 10.215 14.106 -10.223 1.00 91.12 91 GLY A O 1
ATOM 698 N N . THR A 1 92 ? 9.517 12.043 -9.688 1.00 93.44 92 THR A N 1
ATOM 699 C CA . THR A 1 92 ? 10.122 12.056 -8.350 1.00 93.44 92 THR A CA 1
ATOM 700 C C . THR A 1 92 ? 11.647 12.125 -8.453 1.00 93.44 92 THR A C 1
ATOM 702 O O . THR A 1 92 ? 12.283 11.276 -9.080 1.00 93.44 92 THR A O 1
ATOM 705 N N . ASN A 1 93 ? 12.259 13.117 -7.800 1.00 96.06 93 ASN A N 1
ATOM 706 C CA . ASN A 1 93 ? 13.712 13.175 -7.678 1.00 96.06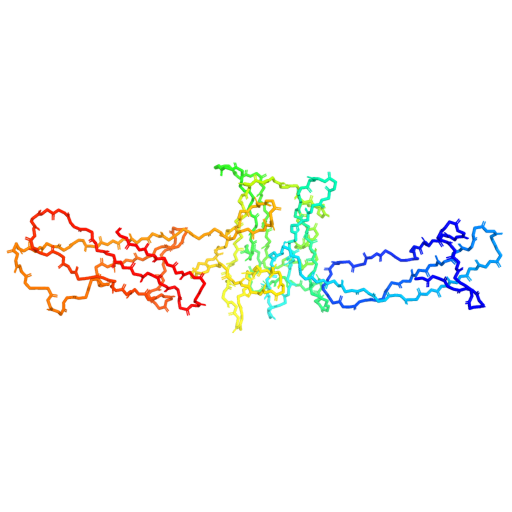 93 ASN A CA 1
ATOM 707 C C . ASN A 1 93 ? 14.193 12.154 -6.639 1.00 96.06 93 ASN A C 1
ATOM 709 O O . ASN A 1 93 ? 14.123 12.399 -5.438 1.00 96.06 93 ASN A O 1
ATOM 713 N N . LEU A 1 94 ? 14.738 11.034 -7.113 1.00 97.56 94 LEU A N 1
ATOM 714 C CA . LEU A 1 94 ? 15.187 9.928 -6.265 1.00 97.56 94 LEU A CA 1
ATOM 715 C C . LEU A 1 94 ? 16.366 10.273 -5.332 1.00 97.56 94 LEU A C 1
ATOM 717 O O . LEU A 1 94 ? 16.659 9.513 -4.415 1.00 97.56 94 LEU A O 1
ATOM 721 N N . ALA A 1 95 ? 17.073 11.386 -5.561 1.00 98.00 95 ALA A N 1
ATOM 722 C CA . ALA A 1 95 ? 18.128 11.852 -4.656 1.00 98.00 95 ALA A CA 1
ATOM 723 C C . ALA A 1 95 ? 17.582 12.620 -3.440 1.00 98.00 95 ALA A C 1
ATOM 725 O O . ALA A 1 95 ? 18.325 12.852 -2.488 1.00 98.00 95 ALA A O 1
ATOM 726 N N . ASN A 1 96 ? 16.308 13.026 -3.467 1.00 98.12 96 ASN A N 1
ATOM 727 C CA . ASN A 1 96 ? 15.691 13.683 -2.325 1.00 98.12 96 ASN A CA 1
ATOM 728 C C . ASN A 1 96 ? 15.561 12.708 -1.148 1.00 98.12 96 ASN A C 1
ATOM 730 O O . ASN A 1 96 ? 15.408 11.502 -1.362 1.00 98.12 96 ASN A O 1
ATOM 734 N N . PRO A 1 97 ? 15.590 13.223 0.091 1.00 98.06 97 PRO A N 1
ATOM 735 C CA . PRO A 1 97 ? 15.251 12.430 1.257 1.00 98.06 97 PRO A CA 1
ATOM 736 C C . PRO A 1 97 ? 13.768 12.054 1.228 1.00 98.06 97 PRO A C 1
ATOM 738 O O . PRO A 1 97 ? 12.941 12.821 0.730 1.00 98.06 97 PRO A O 1
ATOM 741 N N . VAL A 1 98 ? 13.436 10.906 1.814 1.00 97.75 98 VAL A N 1
ATOM 742 C CA . VAL A 1 98 ? 12.055 10.448 1.994 1.00 97.75 98 VAL A CA 1
ATOM 743 C C . VAL A 1 98 ? 11.230 11.505 2.737 1.00 97.75 98 VAL A C 1
ATOM 745 O O . VAL A 1 98 ? 10.205 11.970 2.241 1.00 97.75 98 VAL A O 1
ATOM 748 N N . ASN A 1 99 ? 11.711 11.940 3.901 1.00 97.06 99 ASN A N 1
ATOM 749 C CA . ASN A 1 99 ? 11.238 13.114 4.623 1.00 97.06 99 ASN A CA 1
ATOM 750 C C . ASN A 1 99 ? 12.299 13.608 5.624 1.00 97.06 99 ASN A C 1
ATOM 752 O O . ASN A 1 99 ? 12.439 13.087 6.731 1.00 97.06 99 ASN A O 1
ATOM 756 N N . ASN A 1 100 ? 13.035 14.658 5.257 1.00 96.00 100 ASN A N 1
ATOM 757 C CA . ASN A 1 100 ? 14.152 15.176 6.055 1.00 96.00 100 ASN A CA 1
ATOM 758 C C . ASN A 1 100 ? 13.773 15.675 7.458 1.00 96.00 100 ASN A C 1
ATOM 760 O O . ASN A 1 100 ? 14.653 15.726 8.316 1.00 96.00 100 ASN A O 1
ATOM 764 N N . HIS A 1 101 ? 12.507 16.020 7.714 1.00 95.62 101 HIS A N 1
ATOM 765 C CA . HIS A 1 101 ? 12.054 16.472 9.035 1.00 95.62 101 HIS A CA 1
ATOM 766 C C . HIS A 1 101 ? 12.169 15.381 10.106 1.00 95.62 101 HIS A C 1
ATOM 768 O O . HIS A 1 101 ? 12.308 15.704 11.280 1.00 95.62 101 HIS A O 1
ATOM 774 N N . PHE A 1 102 ? 12.160 14.109 9.698 1.00 95.50 102 PHE A N 1
ATOM 775 C CA . PHE A 1 102 ? 12.250 12.957 10.597 1.00 95.50 102 PHE A CA 1
ATOM 776 C C . PHE A 1 102 ? 13.689 12.479 10.817 1.00 95.50 102 PHE A C 1
ATOM 778 O O . PHE A 1 102 ? 13.927 11.575 11.608 1.00 95.50 102 PHE A O 1
ATOM 785 N N . GLY A 1 103 ? 14.680 13.085 10.152 1.00 96.56 103 GLY A N 1
ATOM 786 C CA . GLY A 1 103 ? 16.084 12.759 10.388 1.00 96.56 103 GLY A CA 1
ATOM 787 C C . GLY A 1 103 ? 16.353 11.253 10.289 1.00 96.56 103 GLY A C 1
ATOM 788 O O . GLY A 1 103 ? 16.058 10.639 9.272 1.00 96.56 103 GLY A O 1
ATOM 789 N N . ARG A 1 104 ? 16.924 10.663 11.341 1.00 97.19 104 ARG A N 1
ATOM 790 C CA . ARG A 1 104 ? 17.254 9.228 11.386 1.00 97.19 104 ARG A CA 1
ATOM 791 C C . ARG A 1 104 ? 16.118 8.347 11.910 1.00 97.19 104 ARG A C 1
ATOM 793 O O . ARG A 1 104 ? 16.306 7.137 11.974 1.00 97.19 104 ARG A O 1
ATOM 800 N N . ASP A 1 105 ? 14.991 8.933 12.297 1.00 98.00 105 ASP A N 1
ATOM 801 C CA . ASP A 1 105 ? 13.861 8.178 12.823 1.00 98.00 105 ASP A CA 1
ATOM 802 C C . ASP A 1 105 ? 13.172 7.409 11.693 1.00 98.00 105 ASP A C 1
ATOM 804 O O . ASP A 1 105 ? 13.117 7.874 10.546 1.00 98.00 105 ASP A O 1
ATOM 808 N N . THR A 1 106 ? 12.641 6.230 12.024 1.00 98.25 106 THR A N 1
ATOM 809 C CA . THR A 1 106 ? 11.898 5.383 11.088 1.00 98.25 106 THR A CA 1
ATOM 810 C C . THR A 1 106 ? 10.666 6.126 10.586 1.00 98.25 106 THR A C 1
ATOM 812 O O . THR A 1 106 ? 9.740 6.426 11.341 1.00 98.25 106 THR A O 1
ATOM 815 N N . TYR A 1 107 ? 10.660 6.415 9.290 1.00 98.00 107 TYR A N 1
ATOM 816 C CA . TYR A 1 107 ? 9.575 7.112 8.617 1.00 98.00 107 TYR A CA 1
ATOM 817 C C . TYR A 1 107 ? 8.485 6.144 8.158 1.00 98.00 107 TYR A C 1
ATOM 819 O O . TYR A 1 107 ? 7.297 6.391 8.364 1.00 98.00 107 TYR A O 1
ATOM 827 N N . TYR A 1 108 ? 8.894 5.007 7.602 1.00 98.44 108 TYR A N 1
ATOM 828 C CA . TYR A 1 108 ? 8.013 3.878 7.341 1.00 98.44 108 TYR A CA 1
ATOM 829 C C . TYR A 1 108 ? 8.750 2.563 7.574 1.00 98.44 108 TYR A C 1
ATOM 831 O O . TYR A 1 108 ? 9.983 2.505 7.530 1.00 98.44 108 TYR A O 1
ATOM 839 N N . SER A 1 109 ? 7.987 1.497 7.789 1.00 98.38 109 SER A N 1
ATOM 840 C CA . SER A 1 109 ? 8.524 0.140 7.783 1.00 98.38 109 SER A CA 1
ATOM 841 C C . SER A 1 109 ? 7.551 -0.851 7.160 1.00 98.38 109 SER A C 1
ATOM 843 O O . SER A 1 109 ? 6.342 -0.623 7.108 1.00 98.38 109 SER A O 1
ATOM 845 N N . ILE A 1 110 ? 8.110 -1.939 6.640 1.00 98.62 110 ILE A N 1
ATOM 846 C CA . ILE A 1 110 ? 7.387 -3.043 6.018 1.00 98.62 110 ILE A CA 1
ATOM 847 C C . ILE A 1 110 ? 7.836 -4.314 6.721 1.00 98.62 110 ILE A C 1
ATOM 849 O O . ILE A 1 110 ? 9.024 -4.635 6.743 1.00 98.62 110 ILE A O 1
ATOM 853 N N . GLU A 1 111 ? 6.882 -5.035 7.286 1.00 97.75 111 GLU A N 1
ATOM 854 C CA . GLU A 1 111 ? 7.098 -6.301 7.969 1.00 97.75 111 GLU A CA 1
ATOM 855 C C . GLU A 1 111 ? 6.259 -7.394 7.300 1.00 97.75 111 GLU A C 1
ATOM 857 O O . GLU A 1 111 ? 5.070 -7.200 7.056 1.00 97.75 111 GLU A O 1
ATOM 862 N N . ILE A 1 112 ? 6.873 -8.540 6.997 1.00 97.56 112 ILE A N 1
ATOM 863 C CA . ILE A 1 112 ? 6.196 -9.716 6.439 1.00 97.56 112 ILE A CA 1
ATOM 864 C C . ILE A 1 112 ? 6.115 -10.787 7.519 1.00 97.56 112 ILE A C 1
ATOM 866 O O . ILE A 1 112 ? 7.136 -11.283 7.998 1.00 97.56 112 ILE A O 1
ATOM 870 N N . MET A 1 113 ? 4.896 -11.168 7.882 1.00 95.38 113 MET A N 1
ATOM 871 C CA . MET A 1 113 ? 4.609 -12.165 8.907 1.00 95.38 113 MET A CA 1
ATOM 872 C C . MET A 1 113 ? 4.135 -13.469 8.261 1.00 95.38 113 MET A C 1
ATOM 874 O O . MET A 1 113 ? 3.201 -13.468 7.459 1.00 95.38 113 MET A O 1
ATOM 878 N N . GLY A 1 114 ? 4.763 -14.586 8.630 1.00 88.94 114 GLY A N 1
ATOM 879 C CA . GLY A 1 114 ? 4.313 -15.937 8.292 1.00 88.94 114 GLY A CA 1
ATOM 880 C C . GLY A 1 114 ? 3.696 -16.596 9.521 1.00 88.94 114 GLY A C 1
ATOM 881 O O . GLY A 1 114 ? 4.409 -17.154 10.354 1.00 88.94 114 GLY A O 1
ATOM 882 N N . GLY A 1 115 ? 2.375 -16.506 9.673 1.00 80.38 115 GLY A N 1
ATOM 883 C CA . GLY A 1 115 ? 1.717 -16.884 10.925 1.00 80.38 115 GLY A CA 1
ATOM 884 C C . GLY A 1 115 ? 2.052 -15.894 12.046 1.00 80.38 115 GLY A C 1
ATOM 885 O O . GLY A 1 115 ? 1.810 -14.700 11.903 1.00 80.38 115 GLY A O 1
ATOM 886 N N . THR A 1 116 ? 2.594 -16.374 13.170 1.00 72.75 116 THR A N 1
ATOM 887 C CA . THR A 1 116 ? 2.913 -15.532 14.342 1.00 72.75 116 THR A CA 1
ATOM 888 C C . THR A 1 116 ? 4.358 -15.031 14.384 1.00 72.75 116 THR A C 1
ATOM 890 O O . THR A 1 116 ? 4.721 -14.329 15.328 1.00 72.75 116 THR A O 1
ATOM 893 N N . SER A 1 117 ? 5.200 -15.395 13.412 1.00 78.69 117 SER A N 1
ATOM 894 C CA . SER A 1 117 ? 6.596 -14.954 13.339 1.00 78.69 117 SER A CA 1
ATOM 895 C C . SER A 1 117 ? 6.826 -13.966 12.203 1.00 78.69 117 SER A C 1
ATOM 897 O O . SER A 1 117 ? 6.300 -14.123 11.100 1.00 78.69 117 SER A O 1
ATOM 899 N N . SER A 1 118 ? 7.668 -12.973 12.480 1.00 84.81 118 SER A N 1
ATOM 900 C CA . SER A 1 118 ? 8.211 -12.072 11.469 1.00 84.81 118 SER A CA 1
ATOM 901 C C . SER A 1 118 ? 9.277 -12.798 10.651 1.00 84.81 118 SER A C 1
ATOM 903 O O . SER A 1 118 ? 10.234 -13.335 11.212 1.00 84.81 118 SER A O 1
ATOM 905 N N . ASN A 1 119 ? 9.097 -12.828 9.333 1.00 88.75 119 ASN A N 1
ATOM 906 C CA . ASN A 1 119 ? 10.020 -13.461 8.392 1.00 88.75 119 ASN A CA 1
ATOM 907 C C . ASN A 1 119 ? 10.938 -12.431 7.719 1.00 88.75 119 ASN A C 1
ATOM 909 O O . ASN A 1 119 ? 12.009 -12.786 7.230 1.00 88.75 119 ASN A O 1
ATOM 913 N N . PHE A 1 120 ? 10.524 -11.163 7.685 1.00 96.94 120 PHE A N 1
ATOM 914 C CA . PHE A 1 120 ? 11.268 -10.073 7.067 1.00 96.94 120 PHE A CA 1
ATOM 915 C C . PHE A 1 120 ? 10.812 -8.729 7.635 1.00 96.94 120 PHE A C 1
ATOM 917 O O . PHE A 1 120 ? 9.612 -8.483 7.739 1.00 96.94 120 PHE A O 1
ATOM 924 N N . THR A 1 121 ? 11.764 -7.834 7.903 1.00 97.44 121 THR A N 1
ATOM 925 C CA . THR A 1 121 ? 11.494 -6.448 8.299 1.00 97.44 121 THR A CA 1
ATOM 926 C C . THR A 1 121 ? 12.406 -5.513 7.518 1.00 97.44 121 THR A C 1
ATOM 928 O O . THR A 1 121 ? 13.613 -5.739 7.426 1.00 97.44 121 THR A O 1
ATOM 931 N N . TYR A 1 122 ? 11.833 -4.439 6.988 1.00 98.50 122 TYR A N 1
ATOM 932 C CA . TYR A 1 122 ? 12.550 -3.367 6.314 1.00 98.50 122 TYR A CA 1
ATOM 933 C C . TYR A 1 122 ? 12.114 -2.017 6.869 1.00 98.50 122 TYR A C 1
ATOM 935 O O . TYR A 1 122 ? 10.928 -1.697 6.869 1.00 98.50 122 TYR A O 1
ATOM 943 N N . GLU A 1 123 ? 13.072 -1.223 7.336 1.00 98.50 123 GLU A N 1
ATOM 944 C CA . GLU A 1 123 ? 12.834 0.096 7.920 1.00 98.50 123 GLU A CA 1
ATOM 945 C C . GLU A 1 123 ? 13.551 1.167 7.109 1.00 98.50 123 GLU A C 1
ATOM 947 O O . GLU A 1 123 ? 14.699 0.991 6.692 1.00 98.50 123 GLU A O 1
ATOM 952 N N . VAL A 1 124 ? 12.882 2.300 6.913 1.00 98.69 124 VAL A N 1
ATOM 953 C CA . VAL A 1 124 ? 13.434 3.432 6.175 1.00 98.69 124 VAL A CA 1
ATOM 954 C C . VAL A 1 124 ? 13.388 4.675 7.040 1.00 98.69 124 VAL A C 1
ATOM 956 O O . VAL A 1 124 ? 12.326 5.092 7.499 1.00 98.69 124 VAL A O 1
ATOM 959 N N . ALA A 1 125 ? 14.554 5.284 7.245 1.00 98.56 125 ALA A N 1
ATOM 960 C CA . ALA A 1 125 ? 14.680 6.538 7.968 1.00 98.56 125 ALA A CA 1
ATOM 961 C C . ALA A 1 125 ? 14.229 7.729 7.109 1.00 98.56 125 ALA A C 1
ATOM 963 O O . ALA A 1 125 ? 14.371 7.721 5.885 1.00 98.56 125 ALA A O 1
ATOM 964 N N . GLY A 1 126 ? 13.745 8.797 7.745 1.00 98.19 126 GLY A N 1
ATOM 965 C CA . GLY A 1 126 ? 13.297 9.999 7.033 1.00 98.19 126 GLY A CA 1
ATOM 966 C C . GLY A 1 126 ? 14.376 10.651 6.156 1.00 98.19 126 GLY A C 1
ATOM 967 O O . GLY A 1 126 ? 14.090 11.170 5.079 1.00 98.19 126 GLY A O 1
ATOM 968 N N . ASN A 1 127 ? 15.637 10.609 6.573 1.00 98.12 127 ASN A N 1
ATOM 969 C CA . ASN A 1 127 ? 16.758 11.190 5.841 1.00 98.12 127 ASN A CA 1
ATOM 970 C C . ASN A 1 127 ? 17.379 10.254 4.795 1.00 98.12 127 ASN A C 1
ATOM 972 O O . ASN A 1 127 ? 18.294 10.693 4.094 1.00 98.12 127 ASN A O 1
ATOM 976 N N . SER A 1 128 ? 16.911 9.008 4.675 1.00 98.44 128 SER A N 1
ATOM 977 C CA . SER A 1 128 ? 17.314 8.123 3.580 1.00 98.44 128 SER A CA 1
ATOM 978 C C . SER A 1 128 ? 16.910 8.739 2.247 1.00 98.44 128 SER A C 1
ATOM 980 O O . SER A 1 128 ? 15.835 9.335 2.137 1.00 98.44 128 SER A O 1
ATOM 982 N N . SER A 1 129 ? 17.757 8.607 1.222 1.00 98.62 129 SER A N 1
ATOM 983 C CA . SER A 1 129 ? 17.346 9.007 -0.123 1.00 98.62 129 SER A CA 1
ATOM 984 C C . SER A 1 129 ? 16.237 8.079 -0.617 1.00 98.62 129 SER A C 1
ATOM 986 O O . SER A 1 129 ? 16.213 6.896 -0.275 1.00 98.62 129 SER A O 1
ATOM 988 N N . ILE A 1 130 ? 15.326 8.593 -1.440 1.00 98.69 130 ILE A N 1
ATOM 989 C CA . ILE A 1 130 ? 14.254 7.783 -2.035 1.00 98.69 130 ILE A CA 1
ATOM 990 C C . ILE A 1 130 ? 14.845 6.619 -2.847 1.00 98.69 130 ILE A C 1
ATOM 992 O O . ILE A 1 130 ? 14.333 5.505 -2.805 1.00 98.69 130 ILE A O 1
ATOM 996 N N . ARG A 1 131 ? 15.969 6.844 -3.541 1.00 98.56 131 ARG A N 1
ATOM 997 C CA . ARG A 1 131 ? 16.692 5.781 -4.251 1.00 98.56 131 ARG A CA 1
ATOM 998 C C . ARG A 1 131 ? 17.115 4.652 -3.317 1.00 98.56 131 ARG A C 1
ATOM 1000 O O . ARG A 1 131 ? 16.906 3.494 -3.657 1.00 98.56 131 ARG A O 1
ATOM 1007 N N . ASP A 1 132 ? 17.707 4.980 -2.172 1.00 98.50 132 ASP A N 1
ATOM 1008 C CA . ASP A 1 132 ? 18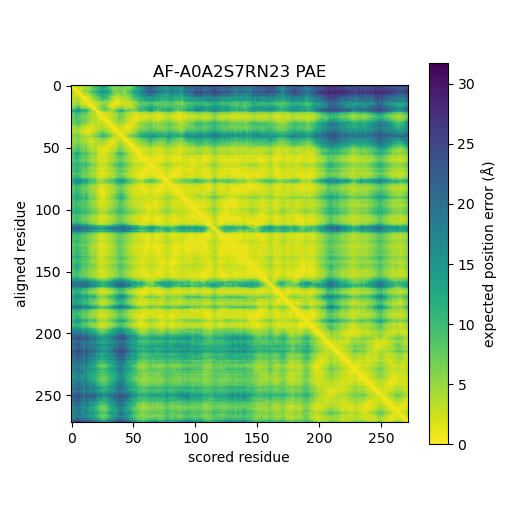.181 3.974 -1.213 1.00 98.50 132 ASP A CA 1
ATOM 1009 C C . ASP A 1 132 ? 17.013 3.272 -0.514 1.00 98.50 132 ASP A C 1
ATOM 1011 O O . ASP A 1 132 ? 17.100 2.089 -0.208 1.00 98.50 132 ASP A O 1
ATOM 1015 N N . ALA A 1 133 ? 15.907 3.985 -0.301 1.00 98.38 133 ALA A N 1
ATOM 1016 C CA . ALA A 1 133 ? 14.673 3.443 0.252 1.00 98.38 133 ALA A CA 1
ATOM 1017 C C . ALA A 1 133 ? 13.995 2.416 -0.681 1.00 98.38 133 ALA A C 1
ATOM 1019 O O . ALA A 1 133 ? 13.411 1.439 -0.219 1.00 98.38 133 ALA A O 1
ATOM 1020 N N . ILE A 1 134 ? 14.088 2.614 -2.000 1.00 98.56 134 ILE A N 1
ATOM 1021 C CA . ILE A 1 134 ? 13.578 1.664 -3.001 1.00 98.56 134 ILE A CA 1
ATOM 1022 C C . ILE A 1 134 ? 14.572 0.514 -3.194 1.00 98.56 134 ILE A C 1
ATOM 1024 O O . ILE A 1 134 ? 14.217 -0.651 -3.043 1.00 98.56 134 ILE A O 1
ATOM 1028 N N . ASN A 1 135 ? 15.836 0.833 -3.485 1.00 98.25 135 ASN A N 1
ATOM 1029 C CA . ASN A 1 135 ? 16.863 -0.163 -3.803 1.00 98.25 135 ASN A CA 1
ATOM 1030 C C . ASN A 1 135 ? 17.336 -0.955 -2.579 1.00 98.25 135 ASN A C 1
ATOM 1032 O O . ASN A 1 135 ? 17.973 -1.992 -2.729 1.00 98.25 135 ASN A O 1
ATOM 1036 N N . GLY A 1 136 ? 17.086 -0.462 -1.367 1.00 98.12 136 GLY A N 1
ATOM 1037 C CA . GLY A 1 136 ? 17.421 -1.164 -0.134 1.00 98.12 136 GLY A CA 1
ATOM 1038 C C . GLY A 1 136 ? 16.423 -2.267 0.213 1.00 98.12 136 GLY A C 1
ATOM 1039 O O . GLY A 1 136 ? 16.791 -3.200 0.928 1.00 98.12 136 GLY A O 1
ATOM 1040 N N . PHE A 1 137 ? 15.191 -2.202 -0.303 1.00 98.56 137 PHE A N 1
ATOM 1041 C CA . PHE A 1 137 ? 14.188 -3.234 -0.060 1.00 98.56 137 PHE A CA 1
ATOM 1042 C C . PHE A 1 137 ? 14.684 -4.573 -0.607 1.00 98.56 137 PHE A C 1
ATOM 1044 O O . PHE A 1 137 ? 14.949 -4.705 -1.800 1.00 98.56 137 PHE A O 1
ATOM 1051 N N . ASN A 1 138 ? 14.880 -5.539 0.295 1.00 97.69 138 ASN A N 1
ATOM 1052 C CA . ASN A 1 138 ? 15.462 -6.849 -0.004 1.00 97.69 138 ASN A CA 1
ATOM 1053 C C . ASN A 1 138 ? 16.734 -6.768 -0.882 1.00 97.69 138 ASN A C 1
ATOM 1055 O O . ASN A 1 138 ? 16.935 -7.545 -1.814 1.00 97.69 138 ASN A O 1
ATOM 1059 N N . ASN A 1 139 ? 17.604 -5.791 -0.593 1.00 97.06 139 ASN A N 1
ATOM 1060 C CA . ASN A 1 139 ? 18.841 -5.538 -1.344 1.00 97.06 139 ASN A CA 1
ATOM 1061 C C . ASN A 1 139 ? 18.613 -5.329 -2.857 1.00 97.06 139 ASN A C 1
ATOM 1063 O O . ASN A 1 139 ? 19.446 -5.712 -3.682 1.00 97.06 139 ASN A O 1
ATOM 1067 N N . GLY A 1 140 ? 17.463 -4.760 -3.221 1.00 96.06 140 GLY A N 1
ATOM 1068 C CA . GLY A 1 140 ? 17.085 -4.440 -4.594 1.00 96.06 140 GLY A CA 1
ATOM 1069 C C . GLY A 1 140 ? 16.587 -5.643 -5.389 1.00 96.06 140 GLY A C 1
ATOM 1070 O O . GLY A 1 140 ? 16.399 -5.530 -6.597 1.00 96.06 140 GLY A O 1
ATOM 1071 N N . GLN A 1 141 ? 16.402 -6.796 -4.741 1.00 96.94 141 GLN A N 1
ATOM 1072 C CA . GLN A 1 141 ? 15.807 -7.984 -5.347 1.00 96.94 141 GLN A CA 1
ATOM 1073 C C . GLN A 1 141 ? 14.321 -8.082 -4.986 1.00 96.94 141 GLN A C 1
ATOM 1075 O O . GLN A 1 141 ? 13.933 -7.661 -3.894 1.00 96.94 141 GLN A O 1
ATOM 1080 N N . PRO A 1 142 ? 13.483 -8.693 -5.840 1.00 96.88 142 PRO A N 1
ATOM 1081 C CA . PRO A 1 142 ? 12.118 -9.043 -5.460 1.00 96.88 142 PRO A CA 1
ATOM 1082 C C . PRO A 1 142 ? 12.112 -9.871 -4.176 1.00 96.88 142 PRO A C 1
ATOM 1084 O O . PRO A 1 142 ? 12.946 -10.763 -4.022 1.00 96.88 142 PRO A O 1
ATOM 1087 N N . LEU A 1 143 ? 11.212 -9.568 -3.241 1.00 97.38 143 LEU A N 1
ATOM 1088 C CA . LEU A 1 143 ? 11.066 -10.327 -1.999 1.00 97.38 143 LEU A CA 1
ATOM 1089 C C . LEU A 1 143 ? 10.021 -11.427 -2.200 1.00 97.38 143 LEU A C 1
ATOM 1091 O O . LEU A 1 143 ? 8.843 -11.089 -2.333 1.00 97.38 143 LEU A O 1
ATOM 1095 N N . PRO A 1 144 ? 10.398 -12.717 -2.193 1.00 96.12 144 PRO A N 1
ATOM 1096 C CA . PRO A 1 144 ? 9.425 -13.795 -2.252 1.00 96.12 144 PRO A CA 1
ATOM 1097 C C . PRO A 1 144 ? 8.453 -13.746 -1.076 1.00 96.12 144 PRO A C 1
ATOM 1099 O O . PRO A 1 144 ? 8.868 -13.560 0.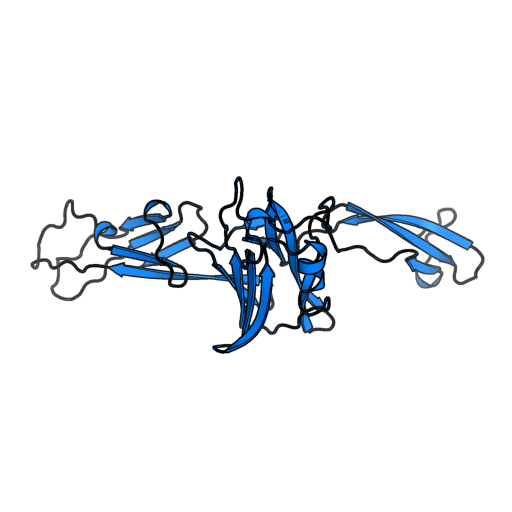068 1.00 96.12 144 PRO A O 1
ATOM 1102 N N . VAL A 1 145 ? 7.174 -13.960 -1.361 1.00 96.31 145 VAL A N 1
ATOM 1103 C CA . VAL A 1 145 ? 6.111 -14.062 -0.359 1.00 96.31 145 VAL A CA 1
ATOM 1104 C C . VAL A 1 145 ? 5.208 -15.246 -0.678 1.00 96.31 145 VAL A C 1
ATOM 1106 O O . VAL A 1 145 ? 5.110 -15.694 -1.820 1.00 96.31 145 VAL A O 1
ATOM 1109 N N . GLU A 1 146 ? 4.538 -15.764 0.341 1.00 95.12 146 GLU A N 1
ATOM 1110 C CA . GLU A 1 146 ? 3.612 -16.883 0.208 1.00 95.12 146 GLU A CA 1
ATOM 1111 C C . GLU A 1 146 ? 2.180 -16.442 0.495 1.00 95.12 146 GLU A C 1
ATOM 1113 O O . GLU A 1 146 ? 1.932 -15.504 1.256 1.00 95.12 146 GLU A O 1
ATOM 1118 N N . LYS A 1 147 ? 1.217 -17.160 -0.088 1.00 95.62 147 LYS A N 1
ATOM 1119 C CA . LYS A 1 147 ? -0.194 -17.002 0.262 1.00 95.62 147 LYS A CA 1
ATOM 1120 C C . LYS A 1 147 ? -0.384 -17.163 1.776 1.00 95.62 147 LYS A C 1
ATOM 1122 O O . LYS A 1 147 ? 0.135 -18.106 2.368 1.00 95.62 147 LYS A O 1
ATOM 1127 N N . GLY A 1 148 ? -1.155 -16.263 2.379 1.00 95.38 148 GLY A N 1
ATOM 1128 C CA . GLY A 1 148 ? -1.389 -16.200 3.822 1.00 95.38 148 GLY A CA 1
ATOM 1129 C C . GLY A 1 148 ? -0.296 -15.468 4.604 1.00 95.38 148 GLY A C 1
ATOM 1130 O O . GLY A 1 148 ? -0.407 -15.332 5.821 1.00 95.38 148 GLY A O 1
ATOM 1131 N N . ASN A 1 149 ? 0.768 -14.981 3.950 1.00 97.06 149 ASN A N 1
ATOM 1132 C CA . ASN A 1 149 ? 1.643 -13.996 4.583 1.00 97.06 149 ASN A CA 1
ATOM 1133 C C . ASN A 1 149 ? 0.868 -12.700 4.828 1.00 97.06 149 ASN A C 1
ATOM 1135 O O . ASN A 1 149 ? 0.082 -12.267 3.985 1.00 97.06 149 ASN A O 1
ATOM 1139 N N . VAL A 1 150 ? 1.135 -12.064 5.966 1.00 96.69 150 VAL A N 1
ATOM 1140 C CA . VAL A 1 150 ? 0.569 -10.760 6.309 1.00 96.69 150 VAL A CA 1
ATOM 1141 C C . VAL A 1 150 ? 1.651 -9.700 6.197 1.00 96.69 150 VAL A C 1
ATOM 1143 O O . VAL A 1 150 ? 2.683 -9.775 6.861 1.00 96.69 150 VAL A O 1
ATOM 1146 N N . ILE A 1 151 ? 1.395 -8.693 5.374 1.00 97.50 151 ILE A N 1
ATOM 1147 C CA . ILE A 1 151 ? 2.224 -7.507 5.214 1.00 97.50 151 ILE A CA 1
ATOM 1148 C C . ILE A 1 151 ? 1.703 -6.448 6.175 1.00 97.50 151 ILE A C 1
ATOM 1150 O O . ILE A 1 151 ? 0.596 -5.939 6.008 1.00 97.50 151 ILE A O 1
ATOM 1154 N N . LYS A 1 152 ? 2.506 -6.097 7.170 1.00 95.81 152 LYS A N 1
ATOM 1155 C CA . LYS A 1 152 ? 2.259 -4.973 8.066 1.00 95.81 152 LYS A CA 1
ATOM 1156 C C . LYS A 1 152 ? 3.070 -3.779 7.586 1.00 95.81 152 LYS A C 1
ATOM 1158 O O . LYS A 1 152 ? 4.296 -3.834 7.519 1.00 95.81 152 LYS A O 1
ATOM 1163 N N . VAL A 1 153 ? 2.379 -2.694 7.267 1.00 97.38 153 VAL A N 1
ATOM 1164 C CA . VAL A 1 153 ? 2.979 -1.472 6.734 1.00 97.38 153 VAL A CA 1
ATOM 1165 C C . VAL A 1 153 ? 2.767 -0.344 7.727 1.00 97.38 153 VAL A C 1
ATOM 1167 O O . VAL A 1 153 ? 1.636 0.083 7.952 1.00 97.38 153 VAL A O 1
ATOM 1170 N N . TYR A 1 154 ? 3.855 0.131 8.319 1.00 96.19 154 TYR A N 1
ATOM 1171 C CA . TYR A 1 154 ? 3.872 1.275 9.222 1.00 96.19 154 TYR A CA 1
ATOM 1172 C C . TYR A 1 154 ? 4.196 2.560 8.469 1.00 96.19 154 TYR A C 1
ATOM 1174 O O . TYR A 1 154 ? 5.098 2.578 7.631 1.00 96.19 154 TYR A O 1
ATOM 1182 N N . HIS A 1 155 ? 3.541 3.654 8.842 1.00 96.50 155 HIS A N 1
ATOM 1183 C CA . HIS A 1 155 ? 3.890 4.996 8.401 1.00 96.50 155 HIS A CA 1
ATOM 1184 C C . HIS A 1 155 ? 3.761 5.984 9.565 1.00 96.50 155 HIS A C 1
ATOM 1186 O O . HIS A 1 155 ? 2.714 6.050 10.203 1.00 96.50 155 HIS A O 1
ATOM 1192 N N . VAL A 1 156 ? 4.805 6.772 9.846 1.00 94.88 156 VAL A N 1
ATOM 1193 C CA . VAL A 1 156 ? 4.824 7.690 11.006 1.00 94.88 156 VAL A CA 1
ATOM 1194 C C . VAL A 1 156 ? 3.814 8.837 10.891 1.00 94.88 156 VAL A C 1
ATOM 1196 O O . VAL A 1 156 ? 3.330 9.345 11.897 1.00 94.88 156 VAL A O 1
ATOM 1199 N N . ASP A 1 157 ? 3.493 9.236 9.660 1.00 90.50 157 ASP A N 1
ATOM 1200 C CA . ASP A 1 157 ? 2.556 10.316 9.333 1.00 90.50 157 ASP A CA 1
ATOM 1201 C C . ASP A 1 157 ? 1.554 9.827 8.272 1.00 90.50 157 ASP A C 1
ATOM 1203 O O . ASP A 1 157 ? 1.737 10.104 7.083 1.00 90.50 157 ASP A O 1
ATOM 1207 N N . PRO A 1 158 ? 0.588 8.968 8.641 1.00 84.12 158 PRO A N 1
ATOM 1208 C CA . PRO A 1 158 ? -0.243 8.237 7.684 1.00 84.12 158 PRO A CA 1
ATOM 1209 C C . PRO A 1 158 ? -1.270 9.128 6.973 1.00 84.12 158 PRO A C 1
ATOM 1211 O O . PRO A 1 158 ? -1.624 8.835 5.839 1.00 84.12 158 PRO A O 1
ATOM 1214 N N . GLN A 1 159 ? -1.709 10.230 7.590 1.00 80.25 159 GLN A N 1
ATOM 1215 C CA . GLN A 1 159 ? -2.824 11.050 7.092 1.00 80.25 159 GLN A CA 1
ATOM 1216 C C . GLN A 1 159 ? -2.420 12.076 6.021 1.00 80.25 159 GLN A C 1
ATOM 1218 O O . GLN A 1 159 ? -3.270 12.536 5.262 1.00 80.25 159 GLN A O 1
ATOM 1223 N N . GLY A 1 160 ? -1.133 12.429 5.933 1.00 76.94 160 GLY A N 1
ATOM 1224 C CA . GLY A 1 160 ? -0.639 13.379 4.936 1.00 76.94 160 GLY A CA 1
ATOM 1225 C C . GLY A 1 160 ? -1.294 14.764 5.009 1.00 76.94 160 GLY A C 1
ATOM 1226 O O . GLY A 1 160 ? -1.829 15.162 6.039 1.00 76.94 160 GLY A O 1
ATOM 1227 N N . ALA A 1 161 ? -1.179 15.546 3.929 1.00 72.06 161 ALA A N 1
ATOM 1228 C CA . ALA A 1 161 ? -1.723 16.909 3.875 1.00 72.06 161 ALA A CA 1
ATOM 1229 C C . ALA A 1 161 ? -3.031 16.989 3.070 1.00 72.06 161 ALA A C 1
ATOM 1231 O O . ALA A 1 161 ? -3.889 17.815 3.373 1.00 72.06 161 ALA A O 1
ATOM 1232 N N . SER A 1 162 ? -3.171 16.155 2.039 1.00 70.06 162 SER A N 1
ATOM 1233 C CA . SER A 1 162 ? -4.327 16.103 1.140 1.00 70.06 162 SER A CA 1
ATOM 1234 C C . SER A 1 162 ? -4.896 14.692 0.963 1.00 70.06 162 SER A C 1
ATOM 1236 O O . SER A 1 162 ? -6.080 14.538 0.663 1.00 70.06 162 SER A O 1
ATOM 1238 N N . GLN A 1 163 ? -4.058 13.669 1.135 1.00 74.38 163 GLN A N 1
ATOM 1239 C CA . GLN A 1 163 ? -4.371 12.252 0.969 1.00 74.38 163 GLN A CA 1
ATOM 1240 C C . GLN A 1 163 ? -3.536 11.431 1.956 1.00 74.38 163 GLN A C 1
ATOM 1242 O O . GLN A 1 163 ? -2.461 11.868 2.379 1.00 74.38 163 GLN A O 1
ATOM 1247 N N . GLY A 1 164 ? -3.978 10.199 2.204 1.00 85.00 164 GLY A N 1
ATOM 1248 C CA . GLY A 1 164 ? -3.193 9.193 2.908 1.00 85.00 164 GLY A CA 1
ATOM 1249 C C . GLY A 1 164 ? -1.792 8.996 2.320 1.00 85.00 164 GLY A C 1
ATOM 1250 O O . GLY A 1 164 ? -1.547 9.203 1.125 1.00 85.00 164 GLY A O 1
ATOM 1251 N N . ARG A 1 165 ? -0.847 8.586 3.166 1.00 91.94 165 ARG A N 1
ATOM 1252 C CA . ARG A 1 165 ? 0.550 8.309 2.787 1.00 91.94 165 ARG A CA 1
ATOM 1253 C C . ARG A 1 165 ? 0.910 6.831 2.759 1.00 91.94 165 ARG A C 1
ATOM 1255 O O . ARG A 1 165 ? 2.024 6.498 2.365 1.00 91.94 165 ARG A O 1
ATOM 1262 N N . ASN A 1 166 ? -0.032 5.969 3.117 1.00 93.88 166 ASN A N 1
ATOM 1263 C CA . ASN A 1 166 ? 0.054 4.525 2.967 1.00 93.88 166 ASN A CA 1
ATOM 1264 C C . ASN A 1 166 ? -1.198 4.059 2.221 1.00 93.88 166 ASN A C 1
ATOM 1266 O O . ASN A 1 166 ? -2.280 3.968 2.795 1.00 93.88 166 ASN A O 1
ATOM 1270 N N . LEU A 1 167 ? -1.054 3.866 0.914 1.00 94.62 167 LEU A N 1
ATOM 1271 C CA . LEU A 1 167 ? -2.174 3.686 -0.003 1.00 94.62 167 LEU A CA 1
ATOM 1272 C C . LEU A 1 167 ? -2.105 2.310 -0.647 1.00 94.62 167 LEU A C 1
ATOM 1274 O O . LEU A 1 167 ? -1.051 1.932 -1.143 1.00 94.62 167 LEU A O 1
ATOM 1278 N N . LEU A 1 168 ? -3.223 1.599 -0.718 1.00 95.69 168 LEU A N 1
ATOM 1279 C CA . LEU A 1 168 ? -3.381 0.459 -1.608 1.00 95.69 168 LEU A CA 1
ATOM 1280 C C . LEU A 1 168 ? -3.933 0.953 -2.948 1.00 95.69 168 LEU A C 1
ATOM 1282 O O . LEU A 1 168 ? -4.994 1.581 -3.005 1.00 95.69 168 LEU A O 1
ATOM 1286 N N . MET A 1 169 ? -3.191 0.672 -4.014 1.00 94.56 169 MET A N 1
ATOM 1287 C CA . MET A 1 169 ? -3.569 0.903 -5.401 1.00 94.56 169 MET A CA 1
ATOM 1288 C C . MET A 1 169 ? -3.969 -0.451 -5.986 1.00 94.56 169 MET A C 1
ATOM 1290 O O . MET A 1 169 ? -3.133 -1.350 -6.071 1.00 94.56 169 MET A O 1
ATOM 1294 N N . GLN A 1 170 ? -5.239 -0.597 -6.351 1.00 90.50 170 GLN A N 1
ATOM 1295 C CA . GLN A 1 170 ? -5.785 -1.821 -6.931 1.00 90.50 170 GLN A CA 1
ATOM 1296 C C . GLN A 1 170 ? -6.869 -1.465 -7.944 1.00 90.50 170 GLN A C 1
ATOM 1298 O O . GLN A 1 170 ? -7.781 -0.709 -7.621 1.00 90.50 170 GLN A O 1
ATOM 1303 N N . ASP A 1 171 ? -6.789 -2.029 -9.152 1.00 83.31 171 ASP A N 1
ATOM 1304 C CA . ASP A 1 171 ? -7.784 -1.827 -10.217 1.00 83.31 171 ASP A CA 1
ATOM 1305 C C . ASP A 1 171 ? -8.065 -0.333 -10.493 1.00 83.31 171 ASP A C 1
ATOM 1307 O O . ASP A 1 171 ? -9.211 0.085 -10.650 1.00 83.31 171 ASP A O 1
ATOM 1311 N N . GLU A 1 172 ? -7.006 0.490 -10.501 1.00 81.12 172 GLU A N 1
ATOM 1312 C CA . GLU A 1 172 ? -7.052 1.963 -10.620 1.00 81.12 172 GLU A CA 1
ATOM 1313 C C . GLU A 1 172 ? -7.773 2.700 -9.471 1.00 81.12 172 GLU A C 1
ATOM 1315 O O . GLU A 1 172 ? -7.938 3.922 -9.510 1.00 81.12 172 GLU A O 1
ATOM 1320 N N . LEU A 1 173 ? -8.172 1.991 -8.414 1.00 87.38 173 LEU A N 1
ATOM 1321 C CA . LEU A 1 173 ? -8.712 2.578 -7.193 1.00 87.38 173 LEU A CA 1
ATOM 1322 C C . LEU A 1 173 ? -7.600 2.825 -6.177 1.00 87.38 173 LEU A C 1
ATOM 1324 O O . LEU A 1 173 ? -6.714 1.998 -5.975 1.00 87.38 173 LEU A O 1
ATOM 1328 N N . VAL A 1 174 ? -7.699 3.968 -5.501 1.00 90.12 174 VAL A N 1
ATOM 1329 C CA . VAL A 1 174 ? -6.796 4.383 -4.425 1.00 90.12 174 VAL A CA 1
ATOM 1330 C C . VAL A 1 174 ? -7.554 4.314 -3.109 1.00 90.12 174 VAL A C 1
ATOM 1332 O O . VAL A 1 174 ? -8.593 4.963 -2.967 1.00 90.12 174 VAL A O 1
ATOM 1335 N N . ARG A 1 175 ? -7.055 3.536 -2.148 1.00 91.00 175 ARG A N 1
ATOM 1336 C CA . ARG A 1 175 ? -7.658 3.409 -0.814 1.00 91.00 175 ARG A CA 1
ATOM 1337 C C . ARG A 1 175 ? -6.592 3.484 0.273 1.00 91.00 175 ARG A C 1
ATOM 1339 O O . ARG A 1 175 ? -5.483 3.002 0.083 1.00 91.00 175 ARG A O 1
ATOM 1346 N N . ASP A 1 176 ? -6.937 4.075 1.409 1.00 90.88 176 ASP A N 1
ATOM 1347 C CA . ASP A 1 176 ? -6.087 4.128 2.601 1.00 90.88 176 ASP A CA 1
ATOM 1348 C C . ASP A 1 176 ? -6.676 3.207 3.672 1.00 90.88 176 ASP A C 1
ATOM 1350 O O . ASP A 1 176 ? -7.798 3.418 4.121 1.00 90.88 176 ASP A O 1
ATOM 1354 N N . TYR A 1 177 ? -5.923 2.185 4.074 1.00 89.62 177 TYR A N 1
ATOM 1355 C CA . TYR A 1 177 ? -6.353 1.202 5.072 1.00 89.62 177 TYR A CA 1
ATOM 1356 C C . TYR A 1 177 ? -5.675 1.380 6.435 1.00 89.62 177 TYR A C 1
ATOM 1358 O O . TYR A 1 177 ? -5.726 0.478 7.268 1.00 89.62 177 TYR A O 1
ATOM 1366 N N . THR A 1 178 ? -5.046 2.532 6.690 1.00 88.50 178 THR A N 1
ATOM 1367 C CA . THR A 1 178 ? -4.454 2.835 8.001 1.00 88.50 178 THR A CA 1
ATOM 1368 C C . THR A 1 178 ? -5.490 3.171 9.072 1.00 88.50 178 THR A C 1
ATOM 1370 O O . THR A 1 178 ? -5.208 2.989 10.255 1.00 88.50 178 THR A O 1
ATOM 1373 N N . ILE A 1 179 ? -6.674 3.646 8.655 1.00 80.12 179 ILE A N 1
ATOM 1374 C CA . ILE A 1 179 ? -7.896 3.932 9.435 1.00 80.12 179 ILE A CA 1
ATOM 1375 C C . ILE A 1 179 ? -7.608 4.317 10.894 1.00 80.12 179 ILE A C 1
ATOM 1377 O O . ILE A 1 179 ? -7.648 3.491 11.803 1.00 80.12 179 ILE A O 1
ATOM 1381 N N . GLY A 1 180 ? -7.304 5.597 11.123 1.00 76.19 180 GLY A N 1
ATOM 1382 C CA . GLY A 1 180 ? -7.090 6.147 12.469 1.00 76.19 180 GLY A CA 1
ATOM 1383 C C . GLY A 1 180 ? -5.820 5.673 13.185 1.00 76.19 180 GLY A C 1
ATOM 1384 O O . GLY A 1 180 ? -5.574 6.107 14.308 1.00 76.19 180 GLY A O 1
ATOM 1385 N N . SER A 1 181 ? -5.003 4.830 12.550 1.00 86.25 181 SER A N 1
ATOM 1386 C CA . SER A 1 181 ? -3.738 4.320 13.078 1.00 86.25 181 SER A CA 1
ATOM 1387 C C . SER A 1 181 ? -2.560 4.643 12.152 1.00 86.25 181 SER A C 1
ATOM 1389 O O . SER A 1 181 ? -2.731 5.212 11.077 1.00 86.25 181 SER A O 1
ATOM 1391 N N . ASN A 1 182 ? -1.356 4.234 12.559 1.00 91.81 182 ASN A N 1
ATOM 1392 C CA . ASN A 1 182 ? -0.141 4.317 11.743 1.00 91.81 182 ASN A CA 1
ATOM 1393 C C . ASN A 1 182 ? 0.120 3.050 10.911 1.00 91.81 182 ASN A C 1
ATOM 1395 O O . ASN A 1 182 ? 1.180 2.944 10.296 1.00 91.81 182 ASN A O 1
ATOM 1399 N N . TYR A 1 183 ? -0.793 2.073 10.911 1.00 92.62 183 TYR A N 1
ATOM 1400 C CA . TYR A 1 183 ? -0.562 0.756 10.321 1.00 92.62 183 TYR A CA 1
ATOM 1401 C C . TYR A 1 183 ? -1.661 0.354 9.344 1.00 92.62 183 TYR A C 1
ATOM 1403 O O . TYR A 1 183 ? -2.837 0.415 9.682 1.00 92.62 183 TYR A O 1
ATOM 1411 N N . ALA A 1 184 ? -1.264 -0.154 8.181 1.00 94.19 184 ALA A N 1
ATOM 1412 C CA . ALA A 1 184 ? -2.129 -0.938 7.304 1.00 94.19 184 ALA A CA 1
ATOM 1413 C C . ALA A 1 184 ? -1.652 -2.395 7.273 1.00 94.19 184 ALA A C 1
ATOM 1415 O O . ALA A 1 184 ? -0.456 -2.668 7.422 1.00 94.19 184 ALA A O 1
ATOM 1416 N N . TYR A 1 185 ? -2.587 -3.322 7.081 1.00 94.62 185 TYR A N 1
ATOM 1417 C CA . TYR A 1 185 ? -2.323 -4.757 7.052 1.00 94.62 185 TYR A CA 1
ATOM 1418 C C . TYR A 1 185 ? -2.920 -5.356 5.786 1.00 94.62 185 TYR A C 1
ATOM 1420 O O . TYR A 1 185 ? -4.085 -5.099 5.486 1.00 94.62 185 TYR A O 1
ATOM 1428 N N . TYR A 1 186 ? -2.143 -6.172 5.081 1.00 96.31 186 TYR A N 1
ATOM 1429 C CA . TYR A 1 186 ? -2.574 -6.833 3.853 1.00 96.31 186 TYR A CA 1
ATOM 1430 C C . TYR A 1 186 ? -2.242 -8.323 3.911 1.00 96.31 186 TYR A C 1
ATOM 1432 O O . TYR A 1 186 ? -1.101 -8.686 4.186 1.00 96.31 186 TYR A O 1
ATOM 1440 N N . GLU A 1 187 ? -3.213 -9.189 3.648 1.00 96.75 187 GLU A N 1
ATOM 1441 C CA . GLU A 1 187 ? -2.983 -10.610 3.410 1.00 96.75 187 GLU A CA 1
ATOM 1442 C C . GLU A 1 187 ? -2.605 -10.827 1.943 1.00 96.75 187 GLU A C 1
ATOM 1444 O O . GLU A 1 187 ? -3.244 -10.300 1.030 1.00 96.75 187 GLU A O 1
ATOM 1449 N N . VAL A 1 188 ? -1.563 -11.620 1.709 1.00 97.31 188 VAL A N 1
ATOM 1450 C CA . VAL A 1 188 ? -1.214 -12.098 0.371 1.00 97.31 188 VAL A CA 1
ATOM 1451 C C . VAL A 1 188 ? -2.171 -13.226 -0.006 1.00 97.31 188 VAL A C 1
ATOM 1453 O O . VAL A 1 188 ? -2.151 -14.296 0.607 1.00 97.31 188 VAL A O 1
ATOM 1456 N N . THR A 1 189 ? -2.981 -13.023 -1.041 1.00 96.00 189 THR A N 1
ATOM 1457 C CA . THR A 1 189 ? -3.915 -14.030 -1.564 1.00 96.00 189 THR A CA 1
ATOM 1458 C C . THR A 1 189 ? -3.564 -14.420 -2.997 1.00 96.00 189 THR A C 1
ATOM 1460 O O . THR A 1 189 ? -2.688 -13.834 -3.632 1.00 96.00 189 THR A O 1
ATOM 1463 N N . ASP A 1 190 ? -4.249 -15.432 -3.539 1.00 90.19 190 ASP A N 1
ATOM 1464 C CA . ASP A 1 190 ? -4.096 -15.790 -4.958 1.00 90.19 190 ASP A CA 1
ATOM 1465 C C . ASP A 1 190 ? -4.582 -14.670 -5.897 1.00 90.19 190 ASP A C 1
ATOM 1467 O O . ASP A 1 190 ? -4.197 -14.646 -7.067 1.00 90.19 190 ASP A O 1
ATOM 1471 N N . ASN A 1 191 ? -5.424 -13.761 -5.389 1.00 89.25 191 ASN A N 1
ATOM 1472 C CA . ASN A 1 191 ? -6.040 -12.677 -6.149 1.00 89.25 191 ASN A CA 1
ATOM 1473 C C . ASN A 1 191 ? -5.317 -11.334 -5.977 1.00 89.25 191 ASN A C 1
ATOM 1475 O O . ASN A 1 191 ? -5.619 -10.400 -6.718 1.00 89.25 191 ASN A O 1
ATOM 1479 N N . GLY A 1 192 ? -4.383 -11.218 -5.027 1.00 94.38 192 GLY A N 1
ATOM 1480 C CA . GLY A 1 192 ? -3.674 -9.971 -4.774 1.00 94.38 192 GLY A CA 1
ATOM 1481 C C . GLY A 1 192 ? -3.438 -9.681 -3.299 1.00 94.38 192 GLY A C 1
ATOM 1482 O O . GLY A 1 192 ? -3.190 -10.586 -2.506 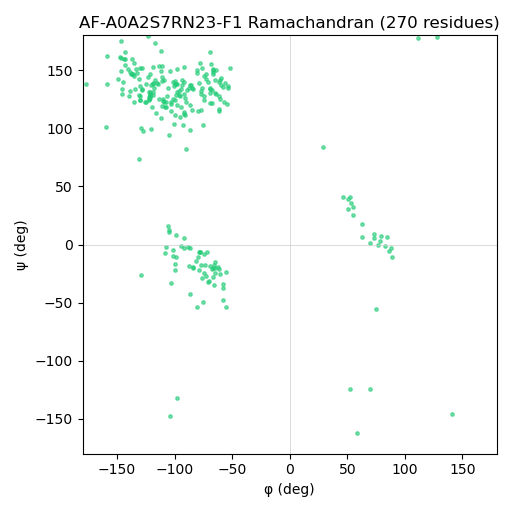1.00 94.38 192 GLY A O 1
ATOM 1483 N N . LEU A 1 193 ? -3.481 -8.395 -2.957 1.00 96.75 193 LEU A N 1
ATOM 1484 C CA . LEU A 1 193 ? -3.344 -7.901 -1.592 1.00 96.75 193 LEU A CA 1
ATOM 1485 C C . LEU A 1 193 ? -4.729 -7.597 -1.025 1.00 96.75 193 LEU A C 1
ATOM 1487 O O . LEU A 1 193 ? -5.382 -6.649 -1.457 1.00 96.75 193 LEU A O 1
ATOM 1491 N N . GLU A 1 194 ? -5.170 -8.376 -0.043 1.00 95.31 194 GLU A N 1
ATOM 1492 C CA . GLU A 1 194 ? -6.460 -8.158 0.612 1.00 95.31 194 GLU A CA 1
ATOM 1493 C C . GLU A 1 194 ? -6.266 -7.424 1.946 1.00 95.31 194 GLU A C 1
ATOM 1495 O O . GLU A 1 194 ? -5.505 -7.885 2.797 1.00 95.31 194 GLU A O 1
ATOM 1500 N N . PRO A 1 195 ? -6.914 -6.268 2.169 1.00 93.56 195 PRO A N 1
ATOM 1501 C CA . PRO A 1 195 ? -6.767 -5.520 3.412 1.00 93.56 195 PRO A CA 1
ATOM 1502 C C . PRO A 1 195 ? -7.377 -6.280 4.597 1.00 93.56 195 PRO A C 1
ATOM 1504 O O . PRO A 1 195 ? -8.521 -6.733 4.545 1.00 93.56 195 PRO A O 1
ATOM 1507 N N . ILE A 1 196 ? -6.638 -6.357 5.704 1.00 91.88 196 ILE A N 1
ATOM 1508 C CA . ILE A 1 196 ? -7.107 -6.965 6.952 1.00 91.88 196 ILE A CA 1
ATOM 1509 C C . ILE A 1 196 ? -7.672 -5.873 7.858 1.00 91.88 196 ILE A C 1
ATOM 1511 O O . ILE A 1 196 ? -6.960 -4.967 8.302 1.00 91.88 196 ILE A O 1
ATOM 1515 N N . ILE A 1 197 ? -8.963 -5.989 8.170 1.00 89.12 197 ILE A N 1
ATOM 1516 C CA . ILE A 1 197 ? -9.689 -5.046 9.022 1.00 89.12 197 ILE A CA 1
ATOM 1517 C C . ILE A 1 197 ? -10.432 -5.828 10.104 1.00 89.12 197 ILE A C 1
ATOM 1519 O O . ILE A 1 197 ? -11.513 -6.377 9.885 1.00 89.12 197 ILE A O 1
ATOM 1523 N N . THR A 1 198 ? -9.854 -5.868 11.301 1.00 87.56 198 THR A N 1
ATOM 1524 C CA . THR A 1 198 ? -10.465 -6.512 12.466 1.00 87.56 198 THR A CA 1
ATOM 1525 C C . THR A 1 198 ? -11.102 -5.459 13.355 1.00 87.56 198 THR A C 1
ATOM 1527 O O . THR A 1 198 ? -10.403 -4.762 14.083 1.00 87.56 198 THR A O 1
ATOM 1530 N N . VAL A 1 199 ? -12.428 -5.353 13.298 1.00 88.94 199 VAL A N 1
ATOM 1531 C CA . VAL A 1 199 ? -13.207 -4.466 14.174 1.00 88.94 199 VAL A CA 1
ATOM 1532 C C . VAL A 1 199 ? -13.647 -5.218 15.427 1.00 88.94 199 VAL A C 1
ATOM 1534 O O . VAL A 1 199 ? -14.267 -6.285 15.303 1.00 88.94 199 VAL A O 1
ATOM 1537 N N . ALA A 1 200 ? -13.386 -4.630 16.592 1.00 89.38 200 ALA A N 1
ATOM 1538 C CA . ALA A 1 200 ? -13.917 -5.044 17.888 1.00 89.38 200 ALA A CA 1
ATOM 1539 C C . ALA A 1 200 ? -14.454 -3.825 18.652 1.00 89.38 200 ALA A C 1
ATOM 1541 O O . ALA A 1 200 ? -13.910 -2.730 18.518 1.00 89.38 200 ALA A O 1
ATOM 1542 N N . ALA A 1 201 ? -15.500 -4.013 19.453 1.00 90.62 201 ALA A N 1
ATOM 1543 C CA . ALA A 1 201 ? -16.046 -2.977 20.322 1.00 90.62 201 ALA A CA 1
ATOM 1544 C C . ALA A 1 201 ? -15.953 -3.426 21.778 1.00 90.62 201 ALA A C 1
ATOM 1546 O O . ALA A 1 201 ? -16.238 -4.584 22.087 1.00 90.62 201 ALA A O 1
ATOM 1547 N N . GLU A 1 202 ? -15.565 -2.506 22.653 1.00 90.62 202 GLU A N 1
ATOM 1548 C CA . GLU A 1 202 ? -15.737 -2.666 24.091 1.00 90.62 202 GLU A CA 1
ATOM 1549 C C . GLU A 1 202 ? -17.004 -1.916 24.502 1.00 90.62 202 GLU A C 1
ATOM 1551 O O . GLU A 1 202 ? -17.235 -0.777 24.084 1.00 90.62 202 GLU A O 1
ATOM 1556 N N . SER A 1 203 ? -17.857 -2.588 25.270 1.00 89.88 203 SER A N 1
ATOM 1557 C CA . SER A 1 203 ? -19.170 -2.079 25.648 1.00 89.88 203 SER A CA 1
ATOM 1558 C C . SER A 1 203 ? -19.412 -2.207 27.142 1.00 89.88 203 SER A C 1
ATOM 1560 O O . SER A 1 203 ? -19.125 -3.253 27.733 1.00 89.88 203 SER A O 1
ATOM 1562 N N . SER A 1 204 ? -20.068 -1.204 27.708 1.00 88.50 204 SER A N 1
ATOM 1563 C CA . SER A 1 204 ? -20.576 -1.222 29.071 1.00 88.50 204 SER A CA 1
ATOM 1564 C C . SER A 1 204 ? -22.013 -1.764 29.090 1.00 88.50 204 SER A C 1
ATOM 1566 O O . SER A 1 204 ? -22.924 -1.105 28.582 1.00 88.50 204 SER A O 1
ATOM 1568 N N . PRO A 1 205 ? -22.260 -2.962 29.659 1.00 85.56 205 PRO A N 1
ATOM 1569 C CA . PRO A 1 205 ? -23.597 -3.541 29.697 1.00 85.56 205 PRO A CA 1
ATOM 1570 C C . PRO A 1 205 ? -24.538 -2.722 30.587 1.00 85.56 205 PRO A C 1
ATOM 1572 O O . PRO A 1 205 ? -24.134 -2.175 31.616 1.00 85.56 205 PRO A O 1
ATOM 1575 N N . GLN A 1 206 ? -25.816 -2.691 30.211 1.00 89.31 206 GLN A N 1
ATOM 1576 C CA . GLN A 1 206 ? -26.879 -2.045 30.975 1.00 89.31 206 GLN A CA 1
ATOM 1577 C C . GLN A 1 206 ? -27.883 -3.080 31.494 1.00 89.31 206 GLN A C 1
ATOM 1579 O O . GLN A 1 206 ? -28.282 -3.990 30.772 1.00 89.31 206 GLN A O 1
ATOM 1584 N N . GLU A 1 207 ? -28.306 -2.916 32.747 1.00 92.12 207 GLU A N 1
ATOM 1585 C CA . GLU A 1 207 ? -29.307 -3.765 33.396 1.00 92.12 207 GLU A CA 1
ATOM 1586 C C . GLU A 1 207 ? -30.689 -3.098 33.363 1.00 92.12 207 GLU A C 1
ATOM 1588 O O . GLU A 1 207 ? -30.822 -1.900 33.631 1.00 92.12 207 GLU A O 1
ATOM 1593 N N . PHE A 1 208 ? -31.719 -3.897 33.084 1.00 91.88 208 PHE A N 1
ATOM 1594 C CA . PHE A 1 208 ? -33.125 -3.489 33.069 1.00 91.88 208 PHE A CA 1
ATOM 1595 C C . PHE A 1 208 ? -33.963 -4.431 33.933 1.00 91.88 208 PHE A C 1
ATOM 1597 O O . PHE A 1 208 ? -33.662 -5.619 34.061 1.00 91.88 208 PHE A O 1
ATOM 1604 N N . THR A 1 209 ? -35.059 -3.925 34.494 1.00 94.19 209 THR A N 1
ATOM 1605 C CA . THR A 1 209 ? -36.095 -4.768 35.099 1.00 94.19 209 THR A CA 1
ATOM 1606 C C . THR A 1 209 ? -36.999 -5.333 34.001 1.00 94.19 209 THR A C 1
ATOM 1608 O O . THR A 1 209 ? -37.242 -4.697 32.976 1.00 94.19 209 THR A O 1
ATOM 1611 N N . LEU A 1 210 ? -37.518 -6.548 34.208 1.00 94.75 210 LEU A N 1
ATOM 1612 C CA . LEU A 1 210 ? -38.453 -7.190 33.281 1.00 94.75 210 LEU A CA 1
ATOM 1613 C C . LEU A 1 210 ? -39.660 -6.276 33.000 1.00 94.75 210 LEU A C 1
ATOM 1615 O O . LEU A 1 210 ? -40.407 -5.936 33.917 1.00 94.75 210 LEU A O 1
ATOM 1619 N N . GLY A 1 211 ? -39.866 -5.939 31.727 1.00 92.81 211 GLY A N 1
ATOM 1620 C CA . GLY A 1 211 ? -40.934 -5.058 31.257 1.00 92.81 211 GLY A CA 1
ATOM 1621 C C . GLY A 1 211 ? -40.628 -3.558 31.324 1.00 92.81 211 GLY A C 1
ATOM 1622 O O . GLY A 1 211 ? -41.534 -2.767 31.057 1.00 92.81 211 GLY A O 1
ATOM 1623 N N . ASP A 1 212 ? -39.399 -3.151 31.664 1.00 94.19 212 ASP A N 1
ATOM 1624 C CA . ASP A 1 212 ? -39.004 -1.739 31.648 1.00 94.19 212 ASP A CA 1
ATOM 1625 C C . ASP A 1 212 ? -39.145 -1.126 30.249 1.00 94.19 212 ASP A C 1
ATOM 1627 O O . ASP A 1 212 ? -38.848 -1.755 29.229 1.00 94.19 212 ASP A O 1
ATOM 1631 N N . SER A 1 213 ? -39.564 0.141 30.211 1.00 91.81 213 SER A N 1
ATOM 1632 C CA . SER A 1 213 ? -39.542 0.942 28.988 1.00 91.81 213 SER A CA 1
ATOM 1633 C C . SER A 1 213 ? -38.122 1.414 28.704 1.00 91.81 213 SER A C 1
ATOM 1635 O O . SER A 1 213 ? -37.481 2.023 29.559 1.00 91.81 213 SER A O 1
ATOM 1637 N N . THR A 1 214 ? -37.663 1.198 27.477 1.00 90.81 214 THR A N 1
ATOM 1638 C CA . THR A 1 214 ? -36.344 1.633 26.993 1.00 90.81 214 THR A CA 1
ATOM 1639 C C . THR A 1 214 ? -36.435 2.839 26.056 1.00 90.81 214 THR A C 1
ATOM 1641 O O . THR A 1 214 ? -35.448 3.247 25.444 1.00 90.81 214 THR A O 1
ATOM 1644 N N . ALA A 1 215 ? -37.616 3.464 25.975 1.00 87.94 215 ALA A N 1
ATOM 1645 C CA . ALA A 1 215 ? -37.848 4.649 25.163 1.00 87.94 215 ALA A CA 1
ATOM 1646 C C . ALA A 1 215 ? -36.889 5.790 25.553 1.00 87.94 215 ALA A C 1
ATOM 1648 O O . ALA A 1 215 ? -36.862 6.238 26.699 1.00 87.94 215 ALA A O 1
ATOM 1649 N N . GLY A 1 216 ? -36.122 6.283 24.579 1.00 84.38 216 GLY A N 1
ATOM 1650 C CA . GLY A 1 216 ? -35.148 7.364 24.769 1.00 84.38 216 GLY A CA 1
ATOM 1651 C C . GLY A 1 216 ? -33.748 6.907 25.190 1.00 84.38 216 GLY A C 1
ATOM 1652 O O . GLY A 1 216 ? -32.851 7.744 25.278 1.00 84.38 216 GLY A O 1
ATOM 1653 N N . ILE A 1 217 ? -33.533 5.607 25.404 1.00 89.19 217 ILE A N 1
ATOM 1654 C CA . ILE A 1 217 ? -32.199 5.039 25.611 1.00 89.19 217 ILE A CA 1
ATOM 1655 C C . ILE A 1 217 ? -31.599 4.726 24.242 1.00 89.19 217 ILE A C 1
ATOM 1657 O O . ILE A 1 217 ? -32.165 3.951 23.477 1.00 89.19 217 ILE A O 1
ATOM 1661 N N . ASN A 1 218 ? -30.456 5.337 23.931 1.00 89.19 218 ASN A N 1
ATOM 1662 C CA . ASN A 1 218 ? -29.705 5.038 22.716 1.00 89.19 218 ASN A CA 1
ATOM 1663 C C . ASN A 1 218 ? -28.619 4.009 23.033 1.00 89.19 218 ASN A C 1
ATOM 1665 O O . ASN A 1 218 ? -27.630 4.332 23.690 1.00 89.19 218 ASN A O 1
ATOM 1669 N N . GLY A 1 219 ? -28.793 2.789 22.541 1.00 87.88 219 GLY A N 1
ATOM 1670 C CA . GLY A 1 219 ? -27.855 1.691 22.729 1.00 87.88 219 GLY A CA 1
ATOM 1671 C C . GLY A 1 219 ? -26.497 1.902 22.063 1.00 87.88 219 GLY A C 1
ATOM 1672 O O . GLY A 1 219 ? -25.520 1.304 22.496 1.00 87.88 219 GLY A O 1
ATOM 1673 N N . ALA A 1 220 ? -26.379 2.826 21.101 1.00 87.12 220 ALA A N 1
ATOM 1674 C CA . ALA A 1 220 ? -25.075 3.238 20.578 1.00 87.12 220 ALA A CA 1
ATOM 1675 C C . ALA A 1 220 ? -24.171 3.855 21.664 1.00 87.12 220 ALA A C 1
ATOM 1677 O O . ALA A 1 220 ? -22.951 3.789 21.548 1.00 87.12 220 ALA A O 1
ATOM 1678 N N . ASN A 1 221 ? -24.755 4.414 22.732 1.00 88.19 221 ASN A N 1
ATOM 1679 C CA . ASN A 1 221 ? -24.009 4.980 23.859 1.00 88.19 221 ASN A CA 1
ATOM 1680 C C . ASN A 1 221 ? -23.465 3.914 24.824 1.00 88.19 221 ASN A C 1
ATOM 1682 O O . ASN A 1 221 ? -22.766 4.273 25.765 1.00 88.19 221 ASN A O 1
ATOM 1686 N N . LEU A 1 222 ? -23.811 2.634 24.635 1.00 89.19 222 LEU A N 1
ATOM 1687 C CA . LEU A 1 222 ? -23.249 1.531 25.422 1.00 89.19 222 LEU A CA 1
ATOM 1688 C C . LEU A 1 222 ? -21.857 1.124 24.935 1.00 89.19 222 LEU A C 1
ATOM 1690 O O . LEU A 1 222 ? -21.190 0.338 25.599 1.00 89.19 222 LEU A O 1
ATOM 1694 N N . ILE A 1 223 ? -21.425 1.631 23.780 1.00 91.62 223 ILE A 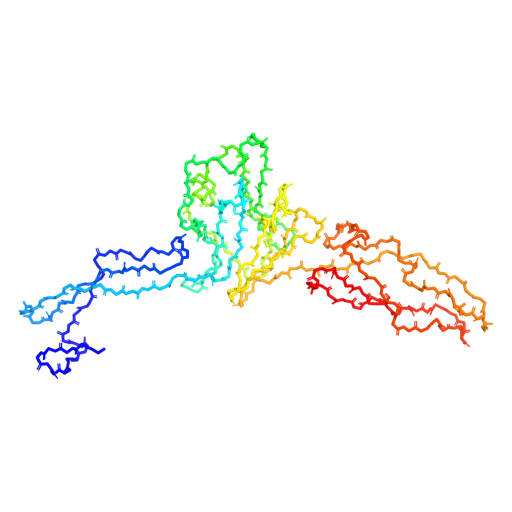N 1
ATOM 1695 C CA . ILE A 1 223 ? -20.085 1.398 23.254 1.00 91.62 223 ILE A CA 1
ATOM 1696 C C . ILE A 1 223 ? -19.128 2.410 23.872 1.00 91.62 223 ILE A C 1
ATOM 1698 O O . ILE A 1 223 ? -19.253 3.610 23.631 1.00 91.62 223 ILE A O 1
ATOM 1702 N N . ASP A 1 224 ? -18.166 1.909 24.644 1.00 91.12 224 ASP A N 1
ATOM 1703 C CA . ASP A 1 224 ? -17.144 2.733 25.284 1.00 91.12 224 ASP A CA 1
ATOM 1704 C C . ASP A 1 224 ? -16.109 3.171 24.250 1.00 91.12 224 ASP A C 1
ATOM 1706 O O . ASP A 1 224 ? -15.798 4.356 24.121 1.00 91.12 224 ASP A O 1
ATOM 1710 N N . HIS A 1 225 ? -15.607 2.212 23.470 1.00 91.06 225 HIS A N 1
ATOM 1711 C CA . HIS A 1 225 ? -14.712 2.480 22.355 1.00 91.06 225 HIS A CA 1
ATOM 1712 C C . HIS A 1 225 ? -14.706 1.338 21.333 1.00 91.06 225 HIS A C 1
ATOM 1714 O O . HIS A 1 225 ? -15.126 0.209 21.595 1.00 91.06 225 HIS A O 1
ATOM 1720 N N . ILE A 1 226 ? -14.213 1.650 20.135 1.00 91.19 226 ILE A N 1
ATOM 1721 C CA . ILE A 1 226 ? -14.066 0.703 19.030 1.00 91.19 226 ILE A CA 1
ATOM 1722 C C . ILE A 1 226 ? -12.603 0.643 18.647 1.00 91.19 226 ILE A C 1
ATOM 1724 O O . ILE A 1 226 ? -11.942 1.674 18.533 1.00 91.19 226 ILE A O 1
ATOM 1728 N N . THR A 1 227 ? -12.113 -0.567 18.410 1.00 90.25 227 THR A N 1
ATOM 1729 C CA . THR A 1 227 ? -10.770 -0.798 17.896 1.00 90.25 227 THR A CA 1
ATOM 1730 C C . THR A 1 227 ? -10.818 -1.338 16.473 1.00 90.25 227 THR A C 1
ATOM 1732 O O . THR A 1 227 ? -11.661 -2.175 16.137 1.00 90.25 227 THR A O 1
ATOM 1735 N N . ILE A 1 228 ? -9.888 -0.876 15.637 1.00 87.94 228 ILE A N 1
ATOM 1736 C CA . ILE A 1 228 ? -9.544 -1.522 14.369 1.00 87.94 228 ILE A CA 1
ATOM 1737 C C . ILE A 1 228 ? -8.122 -2.042 14.476 1.00 87.94 228 ILE A C 1
ATOM 1739 O O . ILE A 1 228 ? -7.198 -1.302 14.804 1.00 87.94 228 ILE A O 1
ATOM 1743 N N . ASN A 1 229 ? -7.952 -3.338 14.215 1.00 84.19 229 ASN A N 1
ATOM 1744 C CA . ASN A 1 229 ? -6.670 -4.032 14.320 1.00 84.19 229 ASN A CA 1
ATOM 1745 C C . ASN A 1 229 ? -6.003 -3.820 15.698 1.00 84.19 229 ASN A C 1
ATOM 1747 O O . ASN A 1 229 ? -4.784 -3.693 15.800 1.00 84.19 229 ASN A O 1
ATOM 1751 N N . GLY A 1 230 ? -6.820 -3.759 16.759 1.00 84.19 230 GLY A N 1
ATOM 1752 C CA . GLY A 1 230 ? -6.379 -3.554 18.143 1.00 84.19 230 GLY A CA 1
ATOM 1753 C C . GLY A 1 230 ? -6.033 -2.108 18.516 1.00 84.19 230 GLY A C 1
ATOM 1754 O O . GLY A 1 230 ? -5.613 -1.874 19.646 1.00 84.19 230 GLY A O 1
ATOM 1755 N N . ILE A 1 231 ? -6.206 -1.142 17.607 1.00 84.69 231 ILE A N 1
ATOM 1756 C CA . ILE A 1 231 ? -5.995 0.284 17.875 1.00 84.69 231 ILE A CA 1
ATOM 1757 C C . ILE A 1 231 ? -7.338 0.970 18.080 1.00 84.69 231 ILE A C 1
ATOM 1759 O O . ILE A 1 231 ? -8.210 0.893 17.216 1.00 84.69 231 ILE A O 1
ATOM 1763 N N . GLU A 1 232 ? -7.491 1.645 19.216 1.00 90.75 232 GLU A N 1
ATOM 1764 C CA . GLU A 1 232 ? -8.669 2.452 19.526 1.00 90.75 232 GLU A CA 1
ATOM 1765 C C . GLU A 1 232 ? -8.842 3.590 18.513 1.00 90.75 232 GLU A C 1
ATOM 1767 O O . GLU A 1 232 ? -7.923 4.373 18.261 1.00 90.75 232 GLU A O 1
ATOM 1772 N N . LEU A 1 233 ? -10.035 3.683 17.930 1.00 90.50 233 LEU A N 1
ATOM 1773 C CA . LEU A 1 233 ? -10.397 4.754 17.018 1.00 90.50 233 LEU A CA 1
ATOM 1774 C C . LEU A 1 233 ? -10.929 5.962 17.779 1.00 90.50 233 LEU A C 1
ATOM 1776 O O . LEU A 1 233 ? -11.815 5.849 18.625 1.00 90.50 233 LEU A O 1
ATOM 1780 N N . ALA A 1 234 ? -10.491 7.150 17.366 1.00 90.12 234 ALA A N 1
ATOM 1781 C CA . ALA A 1 234 ? -11.115 8.384 17.817 1.00 90.12 234 ALA A CA 1
ATOM 1782 C C . ALA A 1 234 ? -12.619 8.392 17.447 1.00 90.12 234 ALA A C 1
ATOM 1784 O O . ALA A 1 234 ? -12.956 8.110 16.291 1.00 90.12 234 ALA A O 1
ATOM 1785 N N . PRO A 1 235 ? -13.531 8.797 18.357 1.00 89.81 235 PRO A N 1
ATOM 1786 C CA . PRO A 1 235 ? -14.974 8.864 18.078 1.00 89.81 235 PRO A CA 1
ATOM 1787 C C . PRO A 1 235 ? -15.344 9.726 16.861 1.00 89.81 235 PRO A C 1
ATOM 1789 O O . PRO A 1 235 ? -16.385 9.538 16.231 1.00 89.81 235 PRO A O 1
ATOM 1792 N N . SER A 1 236 ? -14.475 10.670 16.485 1.00 90.88 236 SER A N 1
ATOM 1793 C CA . SER A 1 236 ? -14.607 11.500 15.284 1.00 90.88 236 SER A CA 1
ATOM 1794 C C . SER A 1 236 ? -14.357 10.755 13.967 1.00 90.88 236 SER A C 1
ATOM 1796 O O . SER A 1 236 ? -14.674 11.302 12.911 1.00 90.88 236 SER A O 1
ATOM 1798 N N . LEU A 1 237 ? -13.918 9.495 13.984 1.00 90.38 237 LEU A N 1
ATOM 1799 C CA . LEU A 1 237 ? -13.656 8.698 12.778 1.00 90.38 237 LEU A CA 1
ATOM 1800 C C . LEU A 1 237 ? -14.764 7.697 12.427 1.00 90.38 237 LEU A C 1
ATOM 1802 O O . LEU A 1 237 ? -14.751 7.156 11.325 1.00 90.38 237 LEU A O 1
ATOM 1806 N N . TYR A 1 238 ? -15.746 7.480 13.306 1.00 92.88 238 TYR A N 1
ATOM 1807 C CA . TYR A 1 238 ? -16.813 6.507 13.069 1.00 92.88 238 TYR A CA 1
ATOM 1808 C C . TYR A 1 238 ? -18.192 6.938 13.577 1.00 92.88 238 TYR A C 1
ATOM 1810 O O . TYR A 1 238 ? -18.345 7.872 14.368 1.00 92.88 238 TYR A O 1
ATOM 1818 N N . THR A 1 239 ? -19.212 6.223 13.119 1.00 94.12 239 THR A N 1
ATOM 1819 C CA . THR A 1 239 ? -20.584 6.297 13.619 1.00 94.12 239 THR A CA 1
ATOM 1820 C C . THR A 1 239 ? -21.043 4.934 14.113 1.00 94.12 239 THR A C 1
ATOM 1822 O O . THR A 1 239 ? -20.657 3.906 13.558 1.00 94.12 239 THR A O 1
ATOM 1825 N N . VAL A 1 240 ? -21.890 4.941 15.143 1.00 94.31 240 VAL A N 1
ATOM 1826 C CA . VAL A 1 240 ? -22.585 3.753 15.645 1.00 94.31 240 VAL A CA 1
ATOM 1827 C C . VAL A 1 240 ? -24.079 4.013 15.572 1.00 94.31 240 VAL A C 1
ATOM 1829 O O . VAL A 1 240 ? -24.556 5.036 16.064 1.00 94.31 240 VAL A O 1
ATOM 1832 N N . THR A 1 241 ? -24.807 3.087 14.959 1.00 93.62 241 THR A N 1
ATOM 1833 C CA . THR A 1 241 ? -26.263 3.159 14.823 1.00 93.62 241 THR A CA 1
ATOM 1834 C C . THR A 1 241 ? -26.886 1.918 15.439 1.00 93.62 241 THR A C 1
ATOM 1836 O O . THR A 1 241 ? -26.517 0.802 15.093 1.00 93.62 241 THR A O 1
ATOM 1839 N N . GLN A 1 242 ? -27.840 2.095 16.347 1.00 93.88 242 GLN A N 1
ATOM 1840 C CA . GLN A 1 242 ? -28.618 0.988 16.898 1.00 93.88 242 GLN A CA 1
ATOM 1841 C C . GLN A 1 242 ? -29.550 0.410 15.822 1.00 93.88 242 GLN A C 1
ATOM 1843 O O . GLN A 1 242 ? -30.259 1.168 15.160 1.00 93.88 242 GLN A O 1
ATOM 1848 N N . LEU A 1 243 ? -29.542 -0.915 15.643 1.00 94.31 243 LEU A N 1
ATOM 1849 C CA . LEU A 1 243 ? -30.328 -1.596 14.604 1.00 94.31 243 LEU A CA 1
ATOM 1850 C C . LEU A 1 243 ? -31.635 -2.206 15.121 1.00 94.31 243 LEU A C 1
ATOM 1852 O O . LEU A 1 243 ? -32.522 -2.515 14.325 1.00 94.31 243 LEU A O 1
ATOM 1856 N N . GLU A 1 244 ? -31.773 -2.382 16.432 1.00 92.19 244 GLU A N 1
ATOM 1857 C CA . GLU A 1 244 ? -32.965 -2.963 17.052 1.00 92.19 244 GLU A CA 1
ATOM 1858 C C . GLU A 1 244 ? -33.252 -2.356 18.422 1.00 92.19 244 GLU A C 1
ATOM 1860 O O . GLU A 1 244 ? -32.375 -1.759 19.035 1.00 92.19 244 GLU A O 1
ATOM 1865 N N . GLU A 1 245 ? -34.483 -2.488 18.908 1.00 91.00 245 GLU A N 1
ATOM 1866 C CA . GLU A 1 245 ? -34.851 -2.050 20.257 1.00 91.00 245 GLU A CA 1
ATOM 1867 C C . GLU A 1 245 ? -34.369 -3.049 21.320 1.00 91.00 245 GLU A C 1
ATOM 1869 O O . GLU A 1 245 ? -34.195 -4.236 21.052 1.00 91.00 245 GLU A O 1
ATOM 1874 N N . PHE A 1 246 ? -34.195 -2.573 22.553 1.00 92.00 246 PHE A N 1
ATOM 1875 C CA . PHE A 1 246 ? -33.903 -3.443 23.691 1.00 92.00 246 PHE A CA 1
ATOM 1876 C C . PHE A 1 246 ? -35.075 -4.397 23.977 1.00 92.00 246 PHE A C 1
ATOM 1878 O O . PHE A 1 246 ? -36.208 -3.950 24.162 1.00 92.00 246 PHE A O 1
ATOM 1885 N N . ASP A 1 247 ? -34.798 -5.698 24.107 1.00 92.12 247 ASP A N 1
ATOM 1886 C CA . ASP A 1 247 ? -35.786 -6.696 24.534 1.00 92.12 247 ASP A CA 1
ATOM 1887 C C . ASP A 1 247 ? -35.843 -6.807 26.065 1.00 92.12 247 ASP A C 1
ATOM 1889 O O . ASP A 1 247 ? -35.060 -7.528 26.684 1.00 92.12 247 ASP A O 1
ATOM 1893 N N . THR A 1 248 ? -36.819 -6.135 26.677 1.00 93.50 248 THR A N 1
ATOM 1894 C CA . THR A 1 248 ? -37.137 -6.272 28.110 1.00 93.50 248 THR A CA 1
ATOM 1895 C C . THR A 1 248 ? -38.320 -7.211 28.372 1.00 93.50 248 THR A C 1
ATOM 1897 O O . THR A 1 248 ? -38.784 -7.312 29.507 1.00 93.50 248 THR A O 1
ATOM 1900 N N . SER A 1 249 ? -38.832 -7.921 27.356 1.00 93.81 249 SER A N 1
ATOM 1901 C CA . SER A 1 249 ? -40.032 -8.771 27.476 1.00 93.81 249 SER A CA 1
ATOM 1902 C C . SER A 1 249 ? -39.772 -10.105 28.183 1.00 93.81 249 SER A C 1
ATOM 1904 O O . SER A 1 249 ? -40.701 -10.762 28.660 1.00 93.81 249 SER A O 1
ATOM 1906 N N . THR A 1 250 ? -38.504 -10.509 28.268 1.00 94.31 250 THR A N 1
ATOM 1907 C CA . THR A 1 250 ? -38.057 -11.743 28.919 1.00 94.31 250 THR A CA 1
ATOM 1908 C C . THR A 1 250 ? -36.778 -11.493 29.714 1.00 94.31 250 THR A C 1
ATOM 1910 O O . THR A 1 250 ? -35.964 -10.651 29.351 1.00 94.31 250 THR A O 1
ATOM 1913 N N . ALA A 1 251 ? -36.595 -12.226 30.814 1.00 92.38 251 ALA A N 1
ATOM 1914 C CA . ALA A 1 251 ? -35.406 -12.100 31.653 1.00 92.38 251 ALA A CA 1
ATOM 1915 C C . ALA A 1 251 ? -34.213 -12.873 31.064 1.00 92.38 251 ALA A C 1
ATOM 1917 O O . ALA A 1 251 ? -34.393 -13.927 30.451 1.00 92.38 251 ALA A O 1
ATOM 1918 N N . GLY A 1 252 ? -32.997 -12.389 31.323 1.00 92.62 252 GLY A N 1
ATOM 1919 C CA . GLY A 1 252 ? -31.743 -13.025 30.913 1.00 92.62 252 GLY A CA 1
ATOM 1920 C C . GLY A 1 252 ? -30.821 -12.066 30.164 1.00 92.62 252 GLY A C 1
ATOM 1921 O O . GLY A 1 252 ? -31.171 -10.912 29.942 1.00 92.62 252 GLY A O 1
ATOM 1922 N N . LYS A 1 253 ? -29.639 -12.555 29.773 1.00 92.19 253 LYS A N 1
ATOM 1923 C CA . LYS A 1 253 ? -28.725 -11.790 28.918 1.00 92.19 253 LYS A CA 1
ATOM 1924 C C . LYS A 1 253 ? -29.314 -11.662 27.517 1.00 92.19 253 LYS A C 1
ATOM 1926 O O . LYS A 1 253 ? -29.804 -12.649 26.964 1.00 92.19 253 LYS A O 1
ATOM 1931 N N . LYS A 1 254 ? -29.259 -10.448 26.985 1.00 91.00 254 LYS A N 1
ATOM 1932 C CA . LYS A 1 254 ? -29.719 -10.081 25.652 1.00 91.00 254 LYS A CA 1
ATOM 1933 C C . LYS A 1 254 ? -28.602 -9.310 24.981 1.00 91.00 254 LYS A C 1
ATOM 1935 O O . LYS A 1 254 ? -28.003 -8.449 25.623 1.00 91.00 254 LYS A O 1
ATOM 1940 N N . ASP A 1 255 ? -28.364 -9.627 23.723 1.00 90.56 255 ASP A N 1
ATOM 1941 C CA . ASP A 1 255 ? -27.431 -8.877 22.900 1.00 90.56 255 ASP A CA 1
ATOM 1942 C C . ASP A 1 255 ? -28.199 -7.777 22.162 1.00 90.56 255 ASP A C 1
ATOM 1944 O O . ASP A 1 255 ? -29.407 -7.903 21.937 1.00 90.56 255 ASP A O 1
ATOM 1948 N N . LEU A 1 256 ? -27.509 -6.689 21.824 1.00 91.19 256 LEU A N 1
ATOM 1949 C CA . LEU A 1 256 ? -28.074 -5.571 21.078 1.00 91.19 256 LEU A CA 1
ATOM 1950 C C . LEU A 1 256 ? -27.296 -5.414 19.780 1.00 91.19 256 LEU A C 1
ATOM 1952 O O . LEU A 1 256 ? -26.114 -5.077 19.794 1.00 91.19 256 LEU A O 1
ATOM 1956 N N . ARG A 1 257 ? -27.978 -5.573 18.650 1.00 92.38 257 ARG A N 1
ATOM 1957 C CA . ARG A 1 257 ? -27.354 -5.356 17.348 1.00 92.38 257 ARG A CA 1
ATOM 1958 C C . ARG A 1 257 ? -27.163 -3.874 17.057 1.00 92.38 257 ARG A C 1
ATOM 1960 O O . ARG A 1 257 ? -28.101 -3.069 17.085 1.00 92.38 257 ARG A O 1
ATOM 1967 N N . ILE A 1 258 ? -25.930 -3.531 16.709 1.00 92.81 258 ILE A N 1
ATOM 1968 C CA . ILE A 1 258 ? -25.521 -2.191 16.300 1.00 92.81 258 ILE A CA 1
ATOM 1969 C C . ILE A 1 258 ? -24.722 -2.250 14.997 1.00 92.81 258 ILE A C 1
ATOM 1971 O O . ILE A 1 258 ? -24.031 -3.221 14.704 1.00 92.81 258 ILE A O 1
ATOM 1975 N N . GLN A 1 259 ? -24.785 -1.173 14.229 1.00 94.38 259 GLN A N 1
ATOM 1976 C CA . GLN A 1 259 ? -24.013 -0.967 13.016 1.00 94.38 259 GLN A CA 1
ATOM 1977 C C . GLN A 1 259 ? -22.865 -0.005 13.300 1.00 94.38 259 GLN A C 1
ATOM 1979 O O . GLN A 1 259 ? -23.098 1.146 13.672 1.00 94.38 259 GLN A O 1
ATOM 1984 N N . PHE A 1 260 ? -21.638 -0.464 13.082 1.00 93.25 260 PHE A N 1
ATOM 1985 C CA . PHE A 1 260 ? -20.443 0.367 13.032 1.00 93.25 260 PHE A CA 1
ATOM 1986 C C . PHE A 1 260 ? -20.136 0.754 11.587 1.00 93.25 260 PHE A C 1
ATOM 1988 O O . PHE A 1 260 ? -20.128 -0.111 10.709 1.00 93.25 260 PHE A O 1
ATOM 1995 N N . GLU A 1 261 ? -19.835 2.030 11.351 1.00 94.06 261 GLU A N 1
ATOM 1996 C CA . GLU A 1 261 ? -19.348 2.523 10.060 1.00 94.06 261 GLU A CA 1
ATOM 1997 C C . GLU A 1 261 ? -18.220 3.536 10.249 1.00 94.06 261 GLU A C 1
ATOM 1999 O O . GLU A 1 261 ? -18.340 4.473 11.045 1.00 94.06 261 GLU A O 1
ATOM 2004 N N . THR A 1 262 ? -17.126 3.378 9.504 1.00 91.25 262 THR A N 1
ATOM 2005 C CA . THR A 1 262 ? -16.099 4.421 9.410 1.00 91.25 262 THR A CA 1
ATOM 2006 C C . THR A 1 262 ? -16.621 5.573 8.558 1.00 91.25 262 THR A C 1
ATOM 2008 O O . THR A 1 262 ? -17.314 5.373 7.561 1.00 91.25 262 THR A O 1
ATOM 2011 N N . ARG A 1 263 ? -16.292 6.815 8.930 1.00 89.44 263 ARG A N 1
ATOM 2012 C CA . ARG A 1 263 ? -16.793 8.009 8.224 1.00 89.44 263 ARG A CA 1
ATOM 2013 C C . ARG A 1 263 ? -16.261 8.150 6.796 1.00 89.44 263 ARG A C 1
ATOM 2015 O O . ARG A 1 263 ? -16.863 8.864 6.001 1.00 89.44 263 ARG A O 1
ATOM 2022 N N . ASP A 1 264 ? -15.157 7.485 6.475 1.00 83.19 264 ASP A N 1
ATOM 2023 C CA . ASP A 1 264 ? -14.630 7.366 5.111 1.00 83.19 264 ASP A CA 1
ATOM 2024 C C . ASP A 1 264 ? -15.382 6.323 4.255 1.00 83.19 264 ASP A C 1
ATOM 2026 O O . ASP A 1 264 ? -15.139 6.225 3.053 1.00 83.19 264 ASP A O 1
ATOM 2030 N N . GLY A 1 265 ? -16.305 5.559 4.852 1.00 85.69 265 GLY A N 1
ATOM 2031 C CA . GLY A 1 265 ? -17.108 4.536 4.186 1.00 85.69 265 GLY A CA 1
ATOM 2032 C C . GLY A 1 265 ? -16.347 3.257 3.825 1.00 85.69 265 GLY A C 1
ATOM 2033 O O . GLY A 1 265 ? -16.885 2.427 3.093 1.00 85.69 265 GLY A O 1
ATOM 2034 N N . LEU A 1 266 ? -15.105 3.081 4.292 1.00 84.50 266 LEU A N 1
ATOM 2035 C CA . LEU A 1 266 ? -14.299 1.897 3.979 1.00 84.50 266 LEU A CA 1
ATOM 2036 C C . LEU A 1 266 ? -14.727 0.652 4.757 1.00 84.50 266 LEU A C 1
ATOM 2038 O O . LEU A 1 266 ? -14.554 -0.460 4.258 1.00 84.50 266 LEU A O 1
ATOM 2042 N N . VAL A 1 267 ? -15.277 0.825 5.959 1.00 88.12 267 VAL A N 1
ATOM 2043 C CA . VAL A 1 267 ? -15.647 -0.276 6.848 1.00 88.12 267 VAL A CA 1
ATOM 2044 C C . VAL A 1 267 ? -17.073 -0.091 7.326 1.00 88.12 267 VAL A C 1
ATOM 2046 O O . VAL A 1 267 ? -17.420 0.945 7.885 1.00 88.12 267 VAL A O 1
ATOM 2049 N N . SER A 1 268 ? -17.877 -1.133 7.151 1.00 92.38 268 SER A N 1
ATOM 2050 C CA . SER A 1 268 ? -19.222 -1.251 7.704 1.00 92.38 268 SER A CA 1
ATOM 2051 C C . SER A 1 268 ? -19.365 -2.655 8.287 1.00 92.38 268 SER A C 1
ATOM 2053 O O . SER A 1 268 ? -19.105 -3.641 7.593 1.00 92.38 268 SER A O 1
ATOM 2055 N N . LYS A 1 269 ? -19.692 -2.761 9.579 1.00 91.62 269 LYS A N 1
ATOM 2056 C CA . LYS A 1 269 ? -19.815 -4.042 10.286 1.00 91.62 269 LYS A CA 1
ATOM 2057 C C . LYS A 1 269 ? -20.919 -4.011 11.343 1.00 91.62 269 LYS A C 1
ATOM 2059 O O . LYS A 1 269 ? -20.970 -3.097 12.162 1.00 91.62 269 LYS A O 1
ATOM 2064 N N . GLU A 1 270 ? -21.746 -5.051 11.358 1.00 92.38 270 GLU A N 1
ATOM 2065 C CA . GLU A 1 270 ? -22.680 -5.319 12.453 1.00 92.38 270 GLU A CA 1
ATOM 2066 C C . GLU A 1 270 ? -21.924 -5.914 13.654 1.00 92.38 270 GLU A C 1
ATOM 2068 O O . GLU A 1 270 ? -21.070 -6.793 13.495 1.00 92.38 270 GLU A O 1
ATOM 2073 N N . ILE A 1 271 ? -22.214 -5.408 14.850 1.00 87.19 271 ILE A N 1
ATOM 2074 C CA . ILE A 1 271 ? -21.652 -5.859 16.127 1.00 87.19 271 ILE A CA 1
ATOM 2075 C C . ILE A 1 271 ? -22.823 -6.265 17.028 1.00 87.19 271 ILE A C 1
ATOM 2077 O O . ILE A 1 271 ? -23.907 -5.681 16.945 1.00 87.19 271 ILE A O 1
ATOM 2081 N N . THR A 1 272 ? -22.622 -7.305 17.834 1.00 84.81 272 THR A N 1
ATOM 2082 C CA . THR A 1 272 ? -23.617 -7.916 18.724 1.00 84.81 272 THR A CA 1
ATOM 2083 C C . THR A 1 272 ? -22.988 -8.145 20.086 1.00 84.81 272 THR A C 1
ATOM 2085 O O . THR A 1 272 ? -21.801 -8.552 20.097 1.00 84.81 272 THR A O 1
#

Nearest PDB structures (foldseek):
  7zgj-assembly1_B  TM=2.348E-01  e=3.707E+00  Homo sapiens
  4lnv-assembly3_C  TM=1.885E-01  e=5.976E+00  Anopheles gambiae
  7s64-assembly1_D  TM=1.453E-01  e=2.557E+00  Xenopus laevis

Sequence (272 aa):
NVTINGRRIDSSQYTVESLIDFDTSTIGTRNMRLRLNMNDGLASNEMEVEYGVNWGQTFVLRGLNEATVGAFSLLKEDGQLALHASQGVSGTNLANPVNNHFGRDTYYSIEIMGGTSSNFTYEVAGNSSIRDAINGFNNGQPLPVEKGNVIKVYHVDPQGASQGRNLLMQDELVRDYTIGSNYAYYEVTDNGLEPIITVAAESSPQEFTLGDSTAGINGANLIDHITINGIELAPSLYTVTQLEEFDTSTAGKKDLRIQFETRDGLVSKEIT

Foldseek 3Di:
DDDDPNHDDDPVQKDKDWPDDDDLQEFAKDWTWIKIAGPVRPDIDIDIDIDTHADAFWKFAAAPPRQTLWIWFFDQDPNFTWTAIHNHHPPDDQQAFRACVQPQDFQKKKWKDDPPDTPDIDTGTRRDGSNCSRCVVVVNDTGTDDAFIKIKMFGPQQADDPHGRTWGQHPNDTDRQCQQHRIWMWGQHPRHTHTDWDKDFDFADDDDAQPDDCPPPFRQVRTPFMDIVNHTHDPVFKDKHFPDDDDSNDDDDDDTWIWIATPVRPDIDIDD